Protein AF-A0A183ELU3-F1 (afdb_monomer_lite)

Organism: NCBI:txid637853

Sequence (241 aa):
MAELSQEPVPAPADLFQWSLSTAVIAMLSRSCLLPAIWAYLRNDSVLDISQHVEVYEAVVQIVAALALSAQSASGEEEIEIRALLSDPTSDCSVLSMLKKLFECVSAYLTRITVESNEARLQNLNIEQSNDSDDVALQTREEGLMRLAPLITVTCSLLSEPTIAFFSKGAYIPYHYDASLSLAGTSSSFGKRTRRLAQEIVTLSNSLPLSASSCVFVRAAEERLDVMKVSHKFPFYAFCAV

InterPro domains:
  IPR016135 Ubiquitin-conjugating enzyme/RWD-like [G3DSA:3.10.110.10] (158-234)

Secondary structure (DSSP, 8-state):
------PPPPPTTSS---PPPHHHHHHHHTSSHHHHHHHHHT---HHHHHHSHHHHHHHHHHHHHHHHHHHHS-THHHHHHHHHTS-TT-SS-HHHHHHHHHHHHHHHHHHHHHHHHHHHHHGGG-----HHHHHHHHHHHHHHHHHHHHHHHHHHHHS-----SEETTEE---TTHHHHTTTS--TTHHHHHHHHHHHHHHHHHH--EETTEEEEEEE-SS-TT-EEEEEE-GGGGGG--

Foldseek 3Di:
DDPPPDDPDDDLVPLADAADDPVVLVVLVVDCVLVVLVVVLQDLPLVVCLVPLVVLLVSLRVLLNLLVNLVVDDAPSVVSSLVSQQDPVDPDGVLRSLVSVLVSLVVVLVVVVVVVVVVVVVPVDDDDDDPPVVVSSVSSSVSSVVSNSSSVSSSVSPDDPDQACDDDPGHDDDPCPVVVVVPPDDPCCVVVVVVLVVVVVVCVPDFDDDQQKGKDKDAGPVDSVDIDIDIDGNVCPSGDD

Radius of gyration: 23.73 Å; chains: 1; bounding box: 50×57×74 Å

pLDDT: mean 76.84, std 16.28, range [30.23, 95.31]

Structure (mmCIF, N/CA/C/O backbone):
data_AF-A0A183ELU3-F1
#
_entry.id   AF-A0A183ELU3-F1
#
loop_
_atom_site.group_PDB
_atom_site.id
_atom_site.type_symbol
_atom_site.label_atom_id
_atom_site.label_alt_id
_atom_site.label_comp_id
_atom_site.label_asym_id
_atom_site.label_entity_id
_atom_site.label_seq_id
_atom_site.pdbx_PDB_ins_code
_atom_site.Cartn_x
_atom_site.Cartn_y
_atom_site.Cartn_z
_atom_site.occupancy
_atom_site.B_iso_or_equiv
_atom_site.auth_seq_id
_atom_site.auth_comp_id
_atom_site.auth_asym_id
_atom_site.auth_atom_id
_atom_site.pdbx_PDB_model_num
ATOM 1 N N . MET A 1 1 ? 1.052 -3.414 46.242 1.00 35.28 1 MET A N 1
ATOM 2 C CA . MET A 1 1 ? 1.233 -2.602 45.025 1.00 35.28 1 MET A CA 1
ATOM 3 C C . MET A 1 1 ? 1.651 -3.569 43.939 1.00 35.28 1 MET A C 1
ATOM 5 O O . MET A 1 1 ? 2.753 -4.087 44.019 1.00 35.28 1 MET A O 1
ATOM 9 N N . ALA A 1 2 ? 0.721 -3.946 43.065 1.00 33.47 2 ALA A N 1
ATOM 10 C CA . ALA A 1 2 ? 1.009 -4.839 41.952 1.00 33.47 2 ALA A CA 1
ATOM 11 C C . ALA A 1 2 ? 1.574 -3.980 40.817 1.00 33.47 2 ALA A C 1
ATOM 13 O O . ALA A 1 2 ? 0.870 -3.111 40.307 1.00 33.47 2 ALA A O 1
ATOM 14 N N . GLU A 1 3 ? 2.853 -4.165 40.496 1.00 31.05 3 GLU A N 1
ATOM 15 C CA . GLU A 1 3 ? 3.437 -3.643 39.262 1.00 31.05 3 GLU A CA 1
ATOM 16 C C . GLU A 1 3 ? 2.756 -4.349 38.089 1.00 31.05 3 GLU A C 1
ATOM 18 O O . GLU A 1 3 ? 2.886 -5.560 37.912 1.00 31.05 3 GLU A O 1
ATOM 23 N N . LEU A 1 4 ? 1.981 -3.580 37.326 1.00 33.19 4 LEU A N 1
ATOM 24 C CA . LEU A 1 4 ? 1.451 -3.981 36.033 1.00 33.19 4 LEU A CA 1
ATOM 25 C C . LEU A 1 4 ? 2.657 -4.128 35.095 1.00 33.19 4 LEU A C 1
ATOM 27 O O . LEU A 1 4 ? 3.264 -3.134 34.697 1.00 33.19 4 LEU A O 1
ATOM 31 N N . SER A 1 5 ? 3.049 -5.365 34.802 1.00 32.19 5 SER A N 1
ATOM 32 C CA . SER A 1 5 ? 4.065 -5.667 33.797 1.00 32.19 5 SER A CA 1
ATOM 33 C C . SER A 1 5 ? 3.538 -5.229 32.435 1.00 32.19 5 SER A C 1
ATOM 35 O O . SER A 1 5 ? 2.705 -5.894 31.827 1.00 32.19 5 SER A O 1
ATOM 37 N N . GLN A 1 6 ? 3.984 -4.061 31.993 1.00 33.59 6 GLN A N 1
ATOM 38 C CA . GLN A 1 6 ? 3.730 -3.559 30.657 1.00 33.59 6 GLN A CA 1
ATOM 39 C C . GLN A 1 6 ? 4.649 -4.343 29.715 1.00 33.59 6 GLN A C 1
ATOM 41 O O . GLN A 1 6 ? 5.857 -4.106 29.682 1.00 33.59 6 GLN A O 1
ATOM 46 N N . GLU A 1 7 ? 4.084 -5.341 29.030 1.00 33.12 7 GLU A N 1
ATOM 47 C CA . GLU A 1 7 ? 4.767 -6.058 27.951 1.00 33.12 7 GLU A CA 1
ATOM 48 C C . GLU A 1 7 ? 5.300 -5.027 26.939 1.00 33.12 7 GLU A C 1
ATOM 50 O O . GLU A 1 7 ? 4.553 -4.134 26.516 1.00 33.12 7 GLU A O 1
ATOM 55 N N . PRO A 1 8 ? 6.595 -5.082 26.584 1.00 38.75 8 PRO A N 1
ATOM 56 C CA . PRO A 1 8 ? 7.183 -4.129 25.660 1.00 38.75 8 PRO A CA 1
ATOM 57 C C . PRO A 1 8 ? 6.520 -4.291 24.292 1.00 38.75 8 PRO A C 1
ATOM 59 O O . PRO A 1 8 ? 6.493 -5.385 23.732 1.00 38.75 8 PRO A O 1
ATOM 62 N N . VAL A 1 9 ? 5.991 -3.188 23.752 1.00 47.00 9 VAL A N 1
ATOM 63 C CA . VAL A 1 9 ? 5.432 -3.141 22.395 1.00 47.00 9 VAL A CA 1
ATOM 64 C C . VAL A 1 9 ? 6.473 -3.728 21.430 1.00 47.00 9 VAL A C 1
ATOM 66 O O . VAL A 1 9 ? 7.593 -3.203 21.383 1.00 47.00 9 VAL A O 1
ATOM 69 N N . PRO A 1 10 ? 6.154 -4.817 20.703 1.00 44.28 10 PRO A N 1
ATOM 70 C CA . PRO A 1 10 ? 7.116 -5.496 19.848 1.00 44.28 10 PRO A CA 1
ATOM 71 C C . PRO A 1 10 ? 7.657 -4.524 18.803 1.00 44.28 10 PRO A C 1
ATOM 73 O O . PRO A 1 10 ? 6.920 -3.713 18.233 1.00 44.28 10 PRO A O 1
ATOM 76 N N . ALA A 1 11 ? 8.968 -4.586 18.567 1.00 45.75 11 ALA A N 1
ATOM 77 C CA . ALA A 1 11 ? 9.605 -3.779 17.542 1.00 45.75 11 ALA A CA 1
ATOM 78 C C . ALA A 1 11 ? 8.944 -4.076 16.179 1.00 45.75 11 ALA A C 1
ATOM 80 O O . ALA A 1 11 ? 8.601 -5.226 15.904 1.00 45.75 11 ALA A O 1
ATOM 81 N N . PRO A 1 12 ? 8.794 -3.082 15.284 1.00 49.94 12 PRO A N 1
ATOM 82 C CA . PRO A 1 12 ? 8.106 -3.255 14.000 1.00 49.94 12 PRO A CA 1
ATOM 83 C C . PRO A 1 12 ? 8.697 -4.359 13.101 1.00 49.94 12 PRO A C 1
ATOM 85 O O . PRO A 1 12 ? 8.030 -4.803 12.172 1.00 49.94 12 PRO A O 1
ATOM 88 N N . ALA A 1 13 ? 9.922 -4.820 13.384 1.00 48.75 13 ALA A N 1
ATOM 89 C CA . ALA A 1 13 ? 10.580 -5.928 12.695 1.00 48.75 13 ALA A CA 1
ATOM 90 C C . ALA A 1 13 ? 10.039 -7.323 13.078 1.00 48.75 13 ALA A C 1
ATOM 92 O O . ALA A 1 13 ? 10.152 -8.242 12.274 1.00 48.75 13 ALA A O 1
ATOM 93 N N . ASP A 1 14 ? 9.420 -7.482 14.253 1.00 53.72 14 ASP A N 1
ATOM 94 C CA . ASP A 1 14 ? 8.944 -8.783 14.752 1.00 53.72 14 ASP A CA 1
ATOM 95 C C . ASP A 1 14 ? 7.474 -9.070 14.390 1.00 53.72 14 ASP A C 1
ATOM 97 O O . ASP A 1 14 ? 6.962 -10.156 14.654 1.00 53.72 14 ASP A O 1
ATOM 101 N N . LEU A 1 15 ? 6.774 -8.114 13.765 1.00 59.72 15 LEU A N 1
ATOM 102 C CA . LEU A 1 15 ? 5.343 -8.236 13.452 1.00 59.72 15 LEU A CA 1
ATOM 103 C C . LEU A 1 15 ? 5.046 -9.165 12.263 1.00 59.72 15 LEU A C 1
ATOM 105 O O . LEU A 1 15 ? 3.926 -9.663 12.144 1.00 59.72 15 LEU A O 1
ATOM 109 N N . PHE A 1 16 ? 6.025 -9.422 11.391 1.00 64.19 16 PHE A N 1
ATOM 110 C CA . PHE A 1 16 ? 5.826 -10.230 10.188 1.00 64.19 16 PHE A CA 1
ATOM 111 C C . PHE A 1 16 ? 6.991 -11.187 9.951 1.00 64.19 16 PHE A C 1
ATOM 113 O O . PHE A 1 16 ? 8.022 -10.813 9.400 1.00 64.19 16 PHE A O 1
ATOM 120 N N . GLN A 1 17 ? 6.806 -12.447 10.342 1.00 64.44 17 GLN A N 1
ATOM 121 C CA . GLN A 1 17 ? 7.834 -13.485 10.213 1.00 64.44 17 GLN A CA 1
ATOM 122 C C . GLN A 1 17 ? 7.470 -14.589 9.210 1.00 64.44 17 GLN A C 1
ATOM 124 O O . GLN A 1 17 ? 8.171 -15.595 9.111 1.00 64.44 17 GLN A O 1
ATOM 129 N N . TRP A 1 18 ? 6.370 -14.432 8.470 1.00 71.19 18 TRP A N 1
ATOM 130 C CA . TRP A 1 18 ? 5.841 -15.481 7.605 1.00 71.19 18 TRP A CA 1
ATOM 131 C C . TRP A 1 18 ? 5.605 -14.980 6.177 1.00 71.19 18 TRP A C 1
ATOM 133 O O . TRP A 1 18 ? 4.858 -14.034 5.938 1.00 71.19 18 TRP A O 1
ATOM 143 N N . SER A 1 19 ? 6.259 -15.644 5.224 1.00 78.75 19 SER A N 1
ATOM 144 C CA . SER A 1 19 ? 5.942 -15.574 3.798 1.00 78.75 19 SER A CA 1
ATOM 145 C C . SER A 1 19 ? 5.015 -16.731 3.413 1.00 78.75 19 SER A C 1
ATOM 147 O O . SER A 1 19 ? 4.918 -17.751 4.103 1.00 78.75 19 SER A O 1
ATOM 149 N N . LEU A 1 20 ? 4.284 -16.563 2.317 1.00 83.81 20 LEU A N 1
ATOM 150 C CA . LEU A 1 20 ? 3.342 -17.544 1.799 1.00 83.81 20 LEU A CA 1
ATOM 151 C C . LEU A 1 20 ? 4.055 -18.506 0.849 1.00 83.81 20 LEU A C 1
ATOM 153 O O . LEU A 1 20 ? 4.849 -18.102 0.003 1.00 83.81 20 LEU A O 1
ATOM 157 N N . SER A 1 21 ? 3.721 -19.794 0.943 1.00 85.25 21 SER A N 1
ATOM 158 C CA . SER A 1 21 ? 4.146 -20.759 -0.076 1.00 85.25 21 SER A CA 1
ATOM 159 C C . SER A 1 21 ? 3.462 -20.472 -1.416 1.00 85.25 21 SER A C 1
ATOM 161 O O . SER A 1 21 ? 2.301 -20.053 -1.456 1.00 85.25 21 SER A O 1
ATOM 163 N N . THR A 1 22 ? 4.141 -20.783 -2.519 1.00 83.81 22 THR A N 1
ATOM 164 C CA . THR A 1 22 ? 3.614 -20.622 -3.886 1.00 83.81 22 THR A CA 1
ATOM 165 C C . THR A 1 22 ? 2.279 -21.343 -4.097 1.00 83.81 22 THR A C 1
ATOM 167 O O . THR A 1 22 ? 1.383 -20.812 -4.751 1.00 83.81 22 THR A O 1
ATOM 170 N N . ALA A 1 23 ? 2.082 -22.507 -3.466 1.00 87.06 23 ALA A N 1
ATOM 171 C CA . ALA A 1 23 ? 0.812 -23.232 -3.498 1.00 87.06 23 ALA A CA 1
ATOM 172 C C . ALA A 1 23 ? -0.347 -22.419 -2.895 1.00 87.06 23 ALA A C 1
ATOM 174 O O . ALA A 1 23 ? -1.438 -22.380 -3.463 1.00 87.06 23 ALA A O 1
ATOM 175 N N . VAL A 1 24 ? -0.113 -21.733 -1.770 1.00 87.00 24 VAL A N 1
ATOM 176 C CA . VAL A 1 24 ? -1.133 -20.888 -1.130 1.00 87.00 24 VAL A CA 1
ATOM 177 C C . VAL A 1 24 ? -1.421 -19.657 -1.984 1.00 87.00 24 VAL A C 1
ATOM 179 O O . VAL A 1 24 ? -2.582 -19.313 -2.173 1.00 87.00 24 VAL A O 1
ATOM 182 N N . ILE A 1 25 ? -0.395 -19.042 -2.572 1.00 86.81 25 ILE A N 1
ATOM 183 C CA . ILE A 1 25 ? -0.547 -17.896 -3.482 1.00 86.81 25 ILE A CA 1
ATOM 184 C C . ILE A 1 25 ? -1.402 -18.279 -4.703 1.00 86.81 25 ILE A C 1
ATOM 186 O O . ILE A 1 25 ? -2.338 -17.561 -5.058 1.00 86.81 25 ILE A O 1
ATOM 190 N N . ALA A 1 26 ? -1.161 -19.455 -5.289 1.00 86.31 26 ALA A N 1
ATOM 191 C CA . ALA A 1 26 ? -1.959 -19.979 -6.397 1.00 86.31 26 ALA A CA 1
ATOM 192 C C . ALA A 1 26 ? -3.410 -20.310 -5.997 1.00 86.31 26 ALA A C 1
ATOM 194 O O . ALA A 1 26 ? -4.327 -20.208 -6.812 1.00 86.31 26 ALA A O 1
ATOM 195 N N . MET A 1 27 ? -3.652 -20.712 -4.747 1.00 88.88 27 MET A N 1
ATOM 196 C CA . MET A 1 27 ? -5.015 -20.876 -4.236 1.00 88.88 27 MET A CA 1
ATOM 197 C C . MET A 1 27 ? -5.704 -19.524 -4.035 1.00 88.88 27 MET A C 1
ATOM 199 O O . MET A 1 27 ? -6.873 -19.379 -4.392 1.00 88.88 27 MET A O 1
ATOM 203 N N . LEU A 1 28 ? -4.981 -18.531 -3.510 1.00 87.81 28 LEU A N 1
ATOM 204 C CA . LEU A 1 28 ? -5.484 -17.177 -3.293 1.00 87.81 28 LEU A CA 1
ATOM 205 C C . LEU A 1 28 ? -5.908 -16.517 -4.604 1.00 87.81 28 LEU A C 1
ATOM 207 O O . LEU A 1 28 ? -7.017 -15.985 -4.668 1.00 87.81 28 LEU A O 1
ATOM 211 N N . SER A 1 29 ? -5.091 -16.623 -5.656 1.00 86.38 29 SER A N 1
ATOM 212 C CA . SER A 1 29 ? -5.391 -16.056 -6.979 1.00 86.38 29 SER A CA 1
ATOM 213 C C . SER A 1 29 ? -6.648 -16.641 -7.629 1.00 86.38 29 SER A C 1
ATOM 215 O O . SER A 1 29 ? -7.295 -15.987 -8.442 1.00 86.38 29 SER A O 1
ATOM 217 N N . ARG A 1 30 ? -7.027 -17.866 -7.249 1.00 87.88 30 ARG A N 1
ATOM 218 C CA . ARG A 1 30 ? -8.224 -18.570 -7.739 1.00 87.88 30 ARG A CA 1
ATOM 219 C C . ARG A 1 30 ? -9.439 -18.411 -6.825 1.00 87.88 30 ARG A C 1
ATOM 221 O O . ARG A 1 30 ? -10.495 -18.970 -7.115 1.00 87.88 30 ARG A O 1
ATOM 228 N N . SER A 1 31 ? -9.284 -17.701 -5.714 1.00 90.12 31 SER A N 1
ATOM 229 C CA . SER A 1 31 ? -10.319 -17.505 -4.703 1.00 90.12 31 SER A CA 1
ATOM 230 C C . SER A 1 31 ? -10.972 -16.126 -4.815 1.00 90.12 31 SER A C 1
ATOM 232 O O . SER A 1 31 ? -10.477 -15.229 -5.492 1.00 90.12 31 SER A O 1
ATOM 234 N N . CYS A 1 32 ? -12.069 -15.923 -4.086 1.00 90.38 32 CYS A N 1
ATOM 235 C CA . CYS A 1 32 ? -12.683 -14.606 -3.915 1.00 90.38 32 CYS A CA 1
ATOM 236 C C . CYS A 1 32 ? -12.035 -13.770 -2.796 1.00 90.38 32 CYS A C 1
ATOM 238 O O . CYS A 1 32 ? -12.561 -12.713 -2.449 1.00 90.38 32 CYS A O 1
ATOM 240 N N . LEU A 1 33 ? -10.922 -14.231 -2.207 1.00 90.69 33 LEU A N 1
ATOM 241 C CA . LEU A 1 33 ? -10.337 -13.572 -1.041 1.00 90.69 33 LEU A CA 1
ATOM 242 C C . LEU A 1 33 ? -9.698 -12.227 -1.394 1.00 90.69 33 LEU A C 1
ATOM 244 O O . LEU A 1 33 ? -9.859 -11.281 -0.635 1.00 90.69 33 LEU A O 1
ATOM 248 N N . LEU A 1 34 ? -9.030 -12.108 -2.545 1.00 89.12 34 LEU A N 1
ATOM 249 C CA . LEU A 1 34 ? -8.424 -10.842 -2.982 1.00 89.12 34 LEU A CA 1
ATOM 250 C C . LEU A 1 34 ? -9.476 -9.731 -3.182 1.00 89.12 34 LEU A C 1
ATOM 252 O O . LEU A 1 34 ? -9.325 -8.675 -2.568 1.00 89.12 34 LEU A O 1
ATOM 256 N N . PRO A 1 35 ? -10.594 -9.964 -3.905 1.00 89.06 35 PRO A N 1
ATOM 257 C CA . PRO A 1 35 ? -11.706 -9.014 -3.942 1.00 89.06 35 PRO A CA 1
ATOM 258 C C . PRO A 1 35 ? -12.261 -8.637 -2.564 1.00 89.06 35 PRO A C 1
ATOM 260 O O . PRO A 1 35 ? -12.563 -7.468 -2.327 1.00 89.06 35 PRO A O 1
ATOM 263 N N . ALA A 1 36 ? -12.380 -9.603 -1.646 1.00 91.31 36 ALA A N 1
ATOM 264 C CA . ALA A 1 36 ? -12.841 -9.334 -0.285 1.00 91.31 36 ALA A CA 1
ATOM 265 C C . ALA A 1 36 ? -11.843 -8.458 0.493 1.00 91.31 36 ALA A C 1
ATOM 267 O O . ALA A 1 36 ? -12.243 -7.475 1.110 1.00 91.31 36 ALA A O 1
ATOM 268 N N . ILE A 1 37 ? -10.544 -8.762 0.406 1.00 92.31 37 ILE A N 1
ATOM 269 C CA . ILE A 1 37 ? -9.456 -7.964 0.986 1.00 92.31 37 ILE A CA 1
ATOM 270 C C . ILE A 1 37 ? -9.524 -6.523 0.474 1.00 92.31 37 ILE A C 1
ATOM 272 O O . ILE A 1 37 ? -9.509 -5.590 1.273 1.00 92.31 37 ILE A O 1
ATOM 276 N N . TRP A 1 38 ? -9.655 -6.319 -0.839 1.00 90.12 38 TRP A N 1
ATOM 277 C CA . TRP A 1 38 ? -9.763 -4.973 -1.405 1.00 90.12 38 TRP A CA 1
ATOM 278 C C . TRP A 1 38 ? -11.009 -4.232 -0.916 1.00 90.12 38 TRP A C 1
ATOM 280 O O . TRP A 1 38 ? -10.932 -3.035 -0.653 1.00 90.12 38 TRP A O 1
ATOM 290 N N . ALA A 1 39 ? -12.141 -4.922 -0.753 1.00 90.94 39 ALA A N 1
ATOM 291 C CA . ALA A 1 39 ? -13.352 -4.321 -0.201 1.00 90.94 39 ALA A CA 1
ATOM 292 C C . ALA A 1 39 ? -13.147 -3.836 1.245 1.00 90.94 39 ALA A C 1
ATOM 294 O O . ALA A 1 39 ? -13.539 -2.715 1.561 1.00 90.94 39 ALA A O 1
ATOM 295 N N . TYR A 1 40 ? -12.469 -4.621 2.091 1.00 93.25 40 TYR A N 1
ATOM 296 C CA . TYR A 1 40 ? -12.114 -4.192 3.448 1.00 93.25 40 TYR A CA 1
ATOM 297 C C . TYR A 1 40 ? -11.161 -2.994 3.442 1.00 93.25 40 TYR A C 1
ATOM 299 O O . TYR A 1 40 ? -11.406 -2.016 4.138 1.00 93.25 40 TYR A O 1
ATOM 307 N N . LEU A 1 41 ? -10.109 -3.012 2.618 1.00 92.00 41 LEU A N 1
ATOM 308 C CA . LEU A 1 41 ? -9.142 -1.907 2.548 1.00 92.00 41 LEU A CA 1
ATOM 309 C C . LEU A 1 41 ? -9.731 -0.598 1.998 1.00 92.00 41 LEU A C 1
ATOM 311 O O . LEU A 1 41 ? -9.161 0.469 2.219 1.00 92.00 41 LEU A O 1
ATOM 315 N N . ARG A 1 42 ? -10.845 -0.667 1.259 1.00 90.25 42 ARG A N 1
ATOM 316 C CA . ARG A 1 42 ? -11.583 0.509 0.775 1.00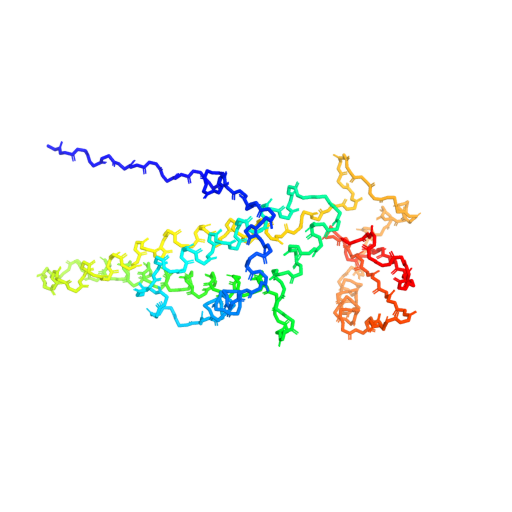 90.25 42 ARG A CA 1
ATOM 317 C C . ARG A 1 42 ? -12.509 1.115 1.812 1.00 90.25 42 ARG A C 1
ATOM 319 O O . ARG A 1 42 ? -12.969 2.231 1.581 1.00 90.25 42 ARG A O 1
ATOM 326 N N . ASN A 1 43 ? -12.815 0.392 2.887 1.00 90.62 43 ASN A N 1
ATOM 327 C CA . ASN A 1 43 ? -13.732 0.894 3.889 1.00 90.62 43 ASN A CA 1
ATOM 328 C C . ASN A 1 43 ? -13.131 2.119 4.588 1.00 90.62 43 ASN A C 1
ATOM 330 O O . ASN A 1 43 ? -12.026 2.063 5.126 1.00 90.62 43 ASN A O 1
ATOM 334 N N . ASP A 1 44 ? -13.871 3.220 4.577 1.00 90.44 44 ASP A N 1
ATOM 335 C CA . ASP A 1 44 ? -13.512 4.496 5.191 1.00 90.44 44 ASP A CA 1
ATOM 336 C C . ASP A 1 44 ? -14.277 4.757 6.499 1.00 90.44 44 ASP A C 1
ATOM 338 O O . ASP A 1 44 ? -14.007 5.738 7.191 1.00 90.44 44 ASP A O 1
ATOM 342 N N . SER A 1 45 ? -15.188 3.862 6.891 1.00 92.81 45 SER A N 1
ATOM 343 C CA . SER A 1 45 ? -15.942 3.954 8.141 1.00 92.81 45 SER A CA 1
ATOM 344 C C . SER A 1 45 ? -15.116 3.469 9.337 1.00 92.81 45 SER A C 1
ATOM 346 O O . SER A 1 45 ? -15.050 2.272 9.628 1.00 92.81 45 SER A O 1
ATOM 348 N N . VAL A 1 46 ? -14.509 4.402 10.086 1.00 91.06 46 VAL A N 1
ATOM 349 C CA . VAL A 1 46 ? -13.723 4.063 11.293 1.00 91.06 46 VAL A CA 1
ATOM 350 C C . VAL A 1 46 ? -14.541 3.336 12.357 1.00 91.06 46 VAL A C 1
ATOM 352 O O . VAL A 1 46 ? -14.000 2.521 13.097 1.00 91.06 46 VAL A O 1
ATOM 355 N N . LEU A 1 47 ? -15.852 3.585 12.412 1.00 89.12 47 LEU A N 1
ATOM 356 C CA . LEU A 1 47 ? -16.748 2.900 13.337 1.00 8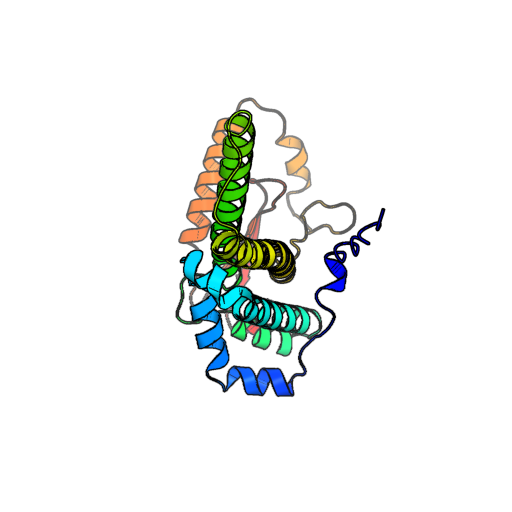9.12 47 LEU A CA 1
ATOM 357 C C . LEU A 1 47 ? -16.834 1.409 13.003 1.00 89.12 47 LEU A C 1
ATOM 359 O O . LEU A 1 47 ? -16.632 0.587 13.897 1.00 89.12 47 LEU A O 1
ATOM 363 N N . ASP A 1 48 ? -17.032 1.062 11.730 1.00 92.25 48 ASP A N 1
ATOM 364 C CA . ASP A 1 48 ? -17.070 -0.336 11.283 1.00 92.25 48 ASP A CA 1
ATOM 365 C C . ASP A 1 48 ? -15.699 -1.007 11.439 1.00 92.25 48 ASP A C 1
ATOM 367 O O . ASP A 1 48 ? -15.609 -2.171 11.830 1.00 92.25 48 ASP A O 1
ATOM 371 N N . ILE A 1 49 ? -14.617 -0.258 11.195 1.00 93.38 49 ILE A N 1
ATOM 372 C CA . ILE A 1 49 ? -13.245 -0.731 11.420 1.00 93.38 49 ILE A CA 1
ATOM 373 C C . ILE A 1 49 ? -13.024 -1.049 12.904 1.00 93.38 49 ILE A C 1
ATOM 375 O O . ILE A 1 49 ? -12.555 -2.136 13.236 1.00 93.38 49 ILE A O 1
ATOM 379 N N . SER A 1 50 ? -13.418 -0.143 13.803 1.00 90.06 50 SER A N 1
ATOM 380 C CA . SER A 1 50 ? -13.264 -0.299 15.255 1.00 90.06 50 SER A CA 1
ATOM 381 C C . SER A 1 50 ? -14.061 -1.479 15.822 1.00 90.06 50 SER A C 1
ATOM 383 O O . SER A 1 50 ? -13.675 -2.062 16.831 1.00 90.06 50 SER A O 1
ATOM 385 N N . GLN A 1 51 ? -15.168 -1.857 15.177 1.00 90.88 51 GLN A N 1
ATOM 386 C CA . GLN A 1 51 ? -15.988 -3.000 15.584 1.00 90.88 51 GLN A CA 1
ATOM 387 C C . GLN A 1 51 ? -15.404 -4.343 15.144 1.00 90.88 51 GLN A C 1
ATOM 389 O O . GLN A 1 51 ? -15.686 -5.368 15.764 1.00 90.88 51 GLN A O 1
ATOM 394 N N . HIS A 1 52 ? -14.595 -4.346 14.087 1.00 92.50 52 HIS A N 1
ATOM 395 C CA . HIS A 1 52 ? -14.082 -5.557 13.455 1.00 92.50 52 HIS A CA 1
ATOM 396 C C . HIS A 1 52 ? -12.559 -5.542 13.323 1.00 92.50 52 HIS A C 1
ATOM 398 O O . HIS A 1 52 ? -12.025 -6.085 12.358 1.00 92.50 52 HIS A O 1
ATOM 404 N N . VAL A 1 53 ? -11.854 -4.942 14.289 1.00 92.25 53 VAL A N 1
ATOM 405 C CA . VAL A 1 53 ? -10.396 -4.743 14.236 1.00 92.25 53 VAL A CA 1
ATOM 406 C C . VAL A 1 53 ? -9.649 -6.028 13.892 1.00 92.25 53 VAL A C 1
ATOM 408 O O . VAL A 1 53 ? -8.786 -5.996 13.026 1.00 92.25 53 VAL A O 1
ATOM 411 N N . GLU A 1 54 ? -10.020 -7.162 14.486 1.00 92.25 54 GLU A N 1
ATOM 412 C CA . GLU A 1 54 ? -9.367 -8.457 14.240 1.00 92.25 54 GLU A CA 1
ATOM 413 C C . GLU A 1 54 ? -9.410 -8.873 12.759 1.00 92.25 54 GLU A C 1
ATOM 415 O O . GLU A 1 54 ? -8.456 -9.446 12.232 1.00 92.25 54 GLU A O 1
ATOM 420 N N . VAL A 1 55 ? -10.496 -8.539 12.053 1.00 94.69 55 VAL A N 1
ATOM 421 C CA . VAL A 1 55 ? -10.624 -8.799 10.613 1.00 94.69 55 VAL A CA 1
ATOM 422 C C . VAL A 1 55 ? -9.676 -7.896 9.830 1.00 94.69 55 VAL A C 1
ATOM 424 O O . VAL A 1 55 ? -9.001 -8.371 8.919 1.00 94.69 55 VAL A O 1
ATOM 427 N N . TYR A 1 56 ? -9.576 -6.615 10.193 1.00 95.31 56 TYR A N 1
ATOM 428 C CA . TYR A 1 56 ? -8.633 -5.693 9.555 1.00 95.31 56 TYR A CA 1
ATOM 429 C C . TYR A 1 56 ? -7.181 -6.071 9.849 1.00 95.31 56 TYR A C 1
ATOM 431 O O . TYR A 1 56 ? -6.356 -6.010 8.941 1.00 95.31 56 TYR A O 1
ATOM 439 N N . GLU A 1 57 ? -6.867 -6.525 11.064 1.00 93.38 57 GLU A N 1
ATOM 440 C CA . GLU A 1 57 ? -5.548 -7.060 11.409 1.00 93.38 57 GLU A CA 1
ATOM 441 C C . GLU A 1 57 ? -5.203 -8.255 10.511 1.00 93.38 57 GLU A C 1
ATOM 443 O O . GLU A 1 57 ? -4.152 -8.246 9.872 1.00 93.38 57 GLU A O 1
ATOM 448 N N . ALA A 1 58 ? -6.108 -9.228 10.368 1.00 93.69 58 ALA A N 1
ATOM 449 C CA . ALA A 1 58 ? -5.908 -10.381 9.489 1.00 93.69 58 ALA A CA 1
ATOM 450 C C . ALA A 1 58 ? -5.751 -9.979 8.010 1.00 93.69 58 ALA A C 1
ATOM 452 O O . ALA A 1 58 ? -4.889 -10.503 7.304 1.00 93.69 58 ALA A O 1
ATOM 453 N N . VAL A 1 59 ? -6.551 -9.021 7.532 1.00 94.62 59 VAL A N 1
ATOM 454 C CA . VAL A 1 59 ? -6.454 -8.495 6.163 1.00 94.62 59 VAL A CA 1
ATOM 455 C C . VAL A 1 59 ? -5.087 -7.853 5.924 1.00 94.62 59 VAL A C 1
ATOM 457 O O . VAL A 1 59 ? -4.413 -8.188 4.948 1.00 94.62 59 VAL A O 1
ATOM 460 N N . VAL A 1 60 ? -4.649 -6.968 6.821 1.00 93.69 60 VAL A N 1
ATOM 461 C CA . VAL A 1 60 ? -3.345 -6.298 6.725 1.00 93.69 60 VAL A CA 1
ATOM 462 C C . VAL A 1 60 ? -2.210 -7.321 6.814 1.00 93.69 60 VAL A C 1
ATOM 464 O O . VAL A 1 60 ? -1.245 -7.227 6.059 1.00 93.69 60 VAL A O 1
ATOM 467 N N . GLN A 1 61 ? -2.352 -8.351 7.650 1.00 92.00 61 GLN A N 1
ATOM 468 C CA . GLN A 1 61 ? -1.391 -9.445 7.755 1.00 92.00 61 GLN A CA 1
ATOM 469 C C . GLN A 1 61 ? -1.260 -10.272 6.476 1.00 92.00 61 GLN A C 1
ATOM 471 O O . GLN A 1 61 ? -0.141 -10.565 6.061 1.00 92.00 61 GLN A O 1
ATOM 476 N N . ILE A 1 62 ? -2.368 -10.613 5.812 1.00 91.50 62 ILE A N 1
ATOM 477 C CA . ILE A 1 62 ? -2.321 -11.320 4.524 1.00 91.50 62 ILE A CA 1
ATOM 478 C C . ILE A 1 62 ? -1.618 -10.459 3.470 1.00 91.50 62 ILE A C 1
ATOM 480 O O . ILE A 1 62 ? -0.795 -10.964 2.707 1.00 91.50 62 ILE A O 1
ATOM 484 N N . VAL A 1 63 ? -1.906 -9.155 3.440 1.00 92.31 63 VAL A N 1
ATOM 485 C CA . VAL A 1 63 ? -1.255 -8.218 2.514 1.00 92.31 63 VAL A CA 1
ATOM 486 C C . VAL A 1 63 ? 0.246 -8.117 2.789 1.00 92.31 63 VAL A C 1
ATOM 488 O O . VAL A 1 63 ? 1.040 -8.167 1.850 1.00 92.31 63 VAL A O 1
ATOM 491 N N . ALA A 1 64 ? 0.650 -8.032 4.055 1.00 91.44 64 ALA A N 1
ATOM 492 C CA . ALA A 1 64 ? 2.056 -8.025 4.442 1.00 91.44 64 ALA A CA 1
ATOM 493 C C . ALA A 1 64 ? 2.765 -9.334 4.065 1.00 91.44 64 ALA A C 1
ATOM 495 O O . ALA A 1 64 ? 3.862 -9.300 3.512 1.00 91.44 64 ALA A O 1
ATOM 496 N N . ALA A 1 65 ? 2.124 -10.483 4.287 1.00 90.19 65 ALA A N 1
ATOM 497 C CA . ALA A 1 65 ? 2.670 -11.783 3.916 1.00 90.19 65 ALA A CA 1
ATOM 498 C C . ALA A 1 65 ? 2.837 -11.922 2.395 1.00 90.19 65 ALA A C 1
ATOM 500 O O . ALA A 1 65 ? 3.860 -12.427 1.931 1.00 90.19 65 ALA A O 1
ATOM 501 N N . LEU A 1 66 ? 1.882 -11.426 1.600 1.00 89.19 66 LEU A N 1
ATOM 502 C CA . LEU A 1 66 ? 2.014 -11.339 0.141 1.00 89.19 66 LEU A CA 1
ATOM 503 C C . LEU A 1 66 ? 3.178 -10.421 -0.263 1.00 89.19 66 LEU A C 1
ATOM 505 O O . LEU A 1 66 ? 3.979 -10.804 -1.111 1.00 89.19 66 LEU A O 1
ATOM 509 N N . ALA A 1 67 ? 3.329 -9.258 0.377 1.00 88.69 67 ALA A N 1
ATOM 510 C CA . ALA A 1 67 ? 4.438 -8.338 0.109 1.00 88.69 67 ALA A CA 1
ATOM 511 C C . ALA A 1 67 ? 5.808 -8.973 0.414 1.00 88.69 67 ALA A C 1
ATOM 513 O O . ALA A 1 67 ? 6.723 -8.902 -0.403 1.00 88.69 67 ALA A O 1
ATOM 514 N N . LEU A 1 68 ? 5.941 -9.666 1.548 1.00 88.50 68 LEU A N 1
ATOM 515 C CA . LEU A 1 68 ? 7.160 -10.399 1.912 1.00 88.50 68 LEU A CA 1
ATOM 516 C C . LEU A 1 68 ? 7.448 -11.575 0.975 1.00 88.50 68 LEU A C 1
ATOM 518 O O . LEU A 1 68 ? 8.609 -11.884 0.696 1.00 88.50 68 LEU A O 1
ATOM 522 N N . SER A 1 69 ? 6.395 -12.222 0.474 1.00 87.19 69 SER A N 1
ATOM 523 C CA . SER A 1 69 ? 6.524 -13.290 -0.521 1.00 87.19 69 SER A CA 1
ATOM 524 C C . SER A 1 69 ? 7.067 -12.742 -1.837 1.00 87.19 69 SER A C 1
ATOM 526 O O . SER A 1 69 ? 7.946 -13.366 -2.417 1.00 87.19 69 SER A O 1
ATOM 528 N N . ALA A 1 70 ? 6.621 -11.554 -2.260 1.00 85.44 70 ALA A N 1
ATOM 529 C CA . ALA A 1 70 ? 7.167 -10.880 -3.437 1.00 85.44 70 ALA A CA 1
ATOM 530 C C . ALA A 1 70 ? 8.655 -10.531 -3.258 1.00 85.44 70 ALA A C 1
ATOM 532 O O . ALA A 1 70 ? 9.443 -10.804 -4.152 1.00 85.44 70 ALA A O 1
ATOM 533 N N . GLN A 1 71 ? 9.057 -10.016 -2.089 1.00 83.44 71 GLN A N 1
ATOM 534 C CA . GLN A 1 71 ? 10.462 -9.676 -1.803 1.00 83.44 71 GLN A CA 1
ATOM 535 C C . GLN A 1 71 ? 11.400 -10.894 -1.763 1.00 83.44 71 GLN A C 1
ATOM 537 O O . GLN A 1 71 ? 12.601 -10.761 -1.988 1.00 83.44 71 GLN A O 1
ATOM 542 N N . SER A 1 72 ? 10.866 -12.070 -1.427 1.00 81.94 72 SER A N 1
ATOM 543 C CA . SER A 1 72 ? 11.635 -13.319 -1.341 1.00 81.94 72 SER A CA 1
ATOM 544 C C . SER A 1 72 ? 11.641 -14.110 -2.655 1.00 81.94 72 SER A C 1
ATOM 546 O O . SER A 1 72 ? 12.442 -15.034 -2.804 1.00 81.94 72 SER A O 1
ATOM 548 N N . ALA A 1 73 ? 10.730 -13.788 -3.575 1.00 81.94 73 ALA A N 1
ATOM 549 C CA . ALA A 1 73 ? 10.575 -14.450 -4.862 1.00 81.94 73 ALA A CA 1
ATOM 550 C C . ALA A 1 73 ? 11.574 -13.908 -5.897 1.00 81.94 73 ALA A C 1
ATOM 552 O O . ALA A 1 73 ? 12.172 -12.850 -5.720 1.00 81.94 73 ALA A O 1
ATOM 553 N N . SER A 1 74 ? 11.769 -14.642 -6.995 1.00 75.81 74 SER A N 1
ATOM 554 C CA . SER A 1 74 ? 12.666 -14.227 -8.079 1.00 75.81 74 SER A CA 1
ATOM 555 C C . SER A 1 74 ? 11.923 -14.070 -9.402 1.00 75.81 74 SER A C 1
ATOM 557 O O . SER A 1 74 ? 11.309 -15.025 -9.877 1.00 75.81 74 SER A O 1
ATOM 559 N N . GLY A 1 75 ? 12.053 -12.903 -10.038 1.00 77.88 75 GLY A N 1
ATOM 560 C CA . GLY A 1 75 ? 11.637 -12.673 -11.423 1.00 77.88 75 GLY A CA 1
ATOM 561 C C . GLY A 1 75 ? 10.133 -12.846 -11.644 1.00 77.88 75 GLY A C 1
ATOM 562 O O . GLY A 1 75 ? 9.340 -12.029 -11.191 1.00 77.88 75 GLY A O 1
ATOM 563 N N . GLU A 1 76 ? 9.737 -13.896 -12.366 1.00 75.44 76 GLU A N 1
ATOM 564 C CA . GLU A 1 76 ? 8.341 -14.117 -12.780 1.00 75.44 76 GLU A CA 1
ATOM 565 C C . GLU A 1 76 ? 7.385 -14.292 -11.589 1.00 75.44 76 GLU A C 1
ATOM 567 O O . GLU A 1 76 ? 6.295 -13.723 -11.591 1.00 75.44 76 GLU A O 1
ATOM 572 N N . GLU A 1 77 ? 7.812 -14.995 -10.536 1.00 77.88 77 GLU A N 1
ATOM 573 C CA . GLU A 1 77 ? 6.994 -15.202 -9.332 1.00 77.88 77 GLU A CA 1
ATOM 574 C C . GLU A 1 77 ? 6.741 -13.889 -8.577 1.00 77.88 77 GLU A C 1
ATOM 576 O O . GLU A 1 77 ? 5.635 -13.644 -8.096 1.00 77.88 77 GLU A O 1
ATOM 581 N N . GLU A 1 78 ? 7.741 -13.007 -8.507 1.00 81.75 78 GLU A N 1
ATOM 582 C CA . GLU A 1 78 ? 7.592 -11.685 -7.893 1.00 81.75 78 GLU A CA 1
ATOM 583 C C . GLU A 1 78 ? 6.545 -10.850 -8.644 1.00 81.75 78 GLU A C 1
ATOM 585 O O . GLU A 1 78 ? 5.669 -10.238 -8.024 1.00 81.75 78 GLU A O 1
ATOM 590 N N . ILE A 1 79 ? 6.595 -10.870 -9.980 1.00 77.75 79 ILE A N 1
ATOM 591 C CA . ILE A 1 79 ? 5.656 -10.146 -10.844 1.00 77.75 79 ILE A CA 1
ATOM 592 C C . ILE A 1 79 ? 4.228 -10.659 -10.637 1.00 77.75 79 ILE A C 1
ATOM 594 O O . ILE A 1 79 ? 3.307 -9.853 -10.495 1.00 77.75 79 ILE A O 1
ATOM 598 N N . GLU A 1 80 ? 4.030 -11.978 -10.581 1.00 81.31 80 GLU A N 1
ATOM 599 C CA . GLU A 1 80 ? 2.711 -12.568 -10.330 1.00 81.31 80 GLU A CA 1
ATOM 600 C C . GLU A 1 80 ? 2.155 -12.148 -8.966 1.00 81.31 80 GLU A C 1
ATOM 602 O O . GLU A 1 80 ? 1.008 -11.707 -8.874 1.00 81.31 80 GLU A O 1
ATOM 607 N N . ILE A 1 81 ? 2.967 -12.202 -7.907 1.00 84.12 81 ILE A N 1
ATOM 608 C CA . ILE A 1 81 ? 2.533 -11.815 -6.558 1.00 84.12 81 ILE A CA 1
ATOM 609 C C . ILE A 1 81 ? 2.186 -10.320 -6.500 1.00 84.12 81 ILE A C 1
ATOM 611 O O . ILE A 1 81 ? 1.155 -9.942 -5.937 1.00 84.12 81 ILE A O 1
ATOM 615 N N . ARG A 1 82 ? 2.994 -9.454 -7.125 1.00 83.62 82 ARG A N 1
ATOM 616 C CA . ARG A 1 82 ? 2.705 -8.011 -7.211 1.00 83.62 82 ARG A CA 1
ATOM 617 C C . ARG A 1 82 ? 1.455 -7.711 -8.036 1.00 83.62 82 ARG A C 1
ATOM 619 O O . ARG A 1 82 ? 0.711 -6.785 -7.704 1.00 83.62 82 ARG A O 1
ATOM 626 N N . ALA A 1 83 ? 1.192 -8.499 -9.077 1.00 82.69 83 ALA A N 1
ATOM 627 C CA . ALA A 1 83 ? -0.038 -8.397 -9.850 1.00 82.69 83 ALA A CA 1
ATOM 628 C C . ALA A 1 83 ? -1.265 -8.758 -8.998 1.00 82.69 83 ALA A C 1
ATOM 630 O O . ALA A 1 83 ? -2.275 -8.068 -9.084 1.00 82.69 83 ALA A O 1
ATOM 631 N N . LEU A 1 84 ? -1.172 -9.759 -8.113 1.00 84.50 84 LEU A N 1
ATOM 632 C CA . LEU A 1 84 ? -2.252 -10.092 -7.169 1.00 84.50 84 LEU A CA 1
ATOM 633 C C . LEU A 1 84 ? -2.506 -8.990 -6.133 1.00 84.50 84 LEU A C 1
ATOM 635 O O . LEU A 1 84 ? -3.635 -8.818 -5.678 1.00 84.50 84 LEU A O 1
ATOM 639 N N . LEU A 1 85 ? -1.474 -8.230 -5.766 1.00 82.75 85 LEU A N 1
ATOM 640 C CA . LEU A 1 85 ? -1.584 -7.051 -4.900 1.00 82.75 85 LEU A CA 1
ATOM 641 C C . LEU A 1 85 ? -2.106 -5.805 -5.636 1.00 82.75 85 LEU A C 1
ATOM 643 O O . LEU A 1 85 ? -2.250 -4.746 -5.026 1.00 82.75 85 LEU A O 1
ATOM 647 N N . SER A 1 86 ? -2.409 -5.904 -6.927 1.00 80.56 86 SER A N 1
ATOM 648 C CA . SER A 1 86 ? -2.958 -4.811 -7.723 1.00 80.56 86 SER A CA 1
ATOM 649 C C . SER A 1 86 ? -4.391 -5.154 -8.123 1.00 80.56 86 SER A C 1
ATOM 651 O O . SER A 1 86 ? -4.623 -6.141 -8.813 1.00 80.56 86 SER A O 1
ATOM 653 N N . ASP A 1 87 ? -5.373 -4.354 -7.695 1.00 74.69 87 ASP A N 1
ATOM 654 C CA . ASP A 1 87 ? -6.753 -4.552 -8.151 1.00 74.69 87 ASP A CA 1
ATOM 655 C C . ASP A 1 87 ? -6.878 -4.088 -9.615 1.00 74.69 87 ASP A C 1
ATOM 657 O O . ASP A 1 87 ? -6.696 -2.897 -9.882 1.00 74.69 87 ASP A O 1
ATOM 661 N N . PRO A 1 88 ? -7.214 -4.979 -10.568 1.00 61.84 88 PRO A N 1
ATOM 662 C CA . PRO A 1 88 ? -7.327 -4.627 -11.983 1.00 61.84 88 PRO A CA 1
ATOM 663 C C . PRO A 1 88 ? -8.496 -3.678 -12.296 1.00 61.84 88 PRO A C 1
ATOM 665 O O . PRO A 1 88 ? -8.583 -3.167 -13.410 1.00 61.84 88 PRO A O 1
ATOM 668 N N . THR A 1 89 ? -9.415 -3.464 -11.351 1.00 62.94 89 THR A N 1
ATOM 669 C CA . THR A 1 89 ? -10.642 -2.670 -11.531 1.00 62.94 89 THR A CA 1
ATOM 670 C C . THR A 1 89 ? -10.585 -1.283 -10.895 1.00 62.94 89 THR A C 1
ATOM 672 O O . THR A 1 89 ? -11.511 -0.493 -11.070 1.00 62.94 89 THR A O 1
ATOM 675 N N . SER A 1 90 ? -9.523 -0.975 -10.148 1.00 63.97 90 SER A N 1
ATOM 676 C CA . SER A 1 90 ? -9.442 0.216 -9.304 1.00 63.97 90 SER A CA 1
ATOM 677 C C . SER A 1 90 ? -8.296 1.123 -9.710 1.00 63.97 90 SER A C 1
ATOM 679 O O . SER A 1 90 ? -7.154 0.689 -9.816 1.00 63.97 90 SER A O 1
ATOM 681 N N . ASP A 1 91 ? -8.587 2.419 -9.803 1.00 65.25 91 ASP A N 1
ATOM 682 C CA . ASP A 1 91 ? -7.586 3.466 -10.045 1.00 65.25 91 ASP A CA 1
ATOM 683 C C . ASP A 1 91 ? -6.604 3.646 -8.864 1.00 65.25 91 ASP A C 1
ATOM 685 O O . ASP A 1 91 ? -5.648 4.415 -8.942 1.00 65.25 91 ASP A O 1
ATOM 689 N N . CYS A 1 92 ? -6.847 2.972 -7.734 1.00 68.88 92 CYS A N 1
ATOM 690 C CA . CYS A 1 92 ? -6.017 3.016 -6.529 1.00 68.88 92 CYS A CA 1
ATOM 691 C C . CYS A 1 92 ? -5.296 1.681 -6.288 1.00 68.88 92 CYS A C 1
ATOM 693 O O . CYS A 1 92 ? -5.930 0.624 -6.311 1.00 68.88 92 CYS A O 1
ATOM 695 N N . SER A 1 93 ? -4.000 1.744 -5.957 1.00 84.38 93 SER A N 1
ATOM 696 C CA . SER A 1 93 ? -3.201 0.582 -5.541 1.00 84.38 93 SER A CA 1
ATOM 697 C C . SER A 1 93 ? -3.521 0.142 -4.106 1.00 84.38 93 SER A C 1
ATOM 699 O O . SER A 1 93 ? -4.047 0.925 -3.311 1.00 84.38 93 SER A O 1
ATOM 701 N N . VAL A 1 94 ? -3.148 -1.090 -3.732 1.00 88.62 94 VAL A N 1
ATOM 702 C CA . VAL A 1 94 ? -3.264 -1.577 -2.341 1.00 88.62 94 VAL A CA 1
ATOM 703 C C . VAL A 1 94 ? -2.510 -0.683 -1.357 1.00 88.62 94 VAL A C 1
ATOM 705 O O . VAL A 1 94 ? -3.035 -0.388 -0.286 1.00 88.62 94 VAL A O 1
ATOM 708 N N . LEU A 1 95 ? -1.349 -0.149 -1.749 1.00 88.75 95 LEU A N 1
ATOM 709 C CA . LEU A 1 95 ? -0.623 0.844 -0.955 1.00 88.75 95 LEU A CA 1
ATOM 710 C C . LEU A 1 95 ? -1.450 2.123 -0.739 1.00 88.75 95 LEU A C 1
ATOM 712 O O . LEU A 1 95 ? -1.498 2.645 0.372 1.00 88.75 95 LEU A O 1
ATOM 716 N N . SER A 1 96 ? -2.120 2.634 -1.776 1.00 88.00 96 SER A N 1
ATOM 717 C CA . SER A 1 96 ? -3.000 3.803 -1.649 1.00 88.00 96 SER A CA 1
ATOM 718 C C . SER A 1 96 ? -4.209 3.524 -0.754 1.00 88.00 96 SER A C 1
ATOM 720 O O . SER A 1 96 ? -4.603 4.400 0.012 1.00 88.00 96 SER A O 1
ATOM 722 N N . MET A 1 97 ? -4.790 2.324 -0.829 1.00 91.19 97 MET A N 1
ATOM 723 C CA . MET A 1 97 ? -5.909 1.921 0.032 1.00 91.19 97 MET A CA 1
ATOM 724 C C . MET A 1 97 ? -5.471 1.806 1.499 1.00 91.19 97 MET A C 1
ATOM 726 O O . MET A 1 97 ? -6.110 2.387 2.369 1.00 91.19 97 MET A O 1
ATOM 730 N N . LEU A 1 98 ? -4.325 1.173 1.773 1.00 92.38 98 LEU A N 1
ATOM 731 C CA . LEU A 1 98 ? -3.754 1.093 3.123 1.00 92.38 98 LEU A CA 1
ATOM 732 C C . LEU A 1 98 ? -3.423 2.467 3.712 1.00 92.38 98 LEU A C 1
ATOM 734 O O . LEU A 1 98 ? -3.684 2.699 4.887 1.00 92.38 98 LEU A O 1
ATOM 738 N N . LYS A 1 99 ? -2.891 3.398 2.910 1.00 91.75 99 LYS A N 1
ATOM 739 C CA . LYS A 1 99 ? -2.642 4.776 3.365 1.00 91.75 99 LYS A CA 1
ATOM 740 C C . LYS A 1 99 ? -3.933 5.488 3.765 1.00 91.75 99 LYS A C 1
ATOM 742 O O . LYS A 1 99 ? -3.968 6.112 4.817 1.00 91.75 99 LYS A O 1
ATOM 747 N N . LYS A 1 100 ? -5.003 5.345 2.976 1.00 92.38 100 LYS A N 1
ATOM 748 C CA . LYS A 1 100 ? -6.323 5.899 3.323 1.00 92.38 100 LYS A CA 1
ATOM 749 C C . LYS A 1 100 ? -6.883 5.273 4.601 1.00 92.38 100 LYS A C 1
ATOM 751 O O . LYS A 1 100 ? -7.383 5.991 5.461 1.00 92.38 100 LYS A O 1
ATOM 756 N N . LEU A 1 101 ? -6.750 3.953 4.747 1.00 94.06 101 LEU A N 1
ATOM 757 C CA . LEU A 1 101 ? -7.145 3.243 5.962 1.00 94.06 101 LEU A CA 1
ATOM 758 C C . LEU A 1 101 ? -6.370 3.765 7.183 1.00 94.06 101 LEU A C 1
ATOM 760 O O . LEU A 1 101 ? -6.965 4.059 8.217 1.00 94.06 101 LEU A O 1
ATOM 764 N N . PHE A 1 102 ? -5.054 3.948 7.048 1.00 93.88 102 PHE A N 1
ATOM 765 C CA . PHE A 1 102 ? -4.206 4.527 8.089 1.00 93.88 102 PHE A CA 1
ATOM 766 C C . PHE A 1 102 ? -4.622 5.951 8.463 1.00 93.88 102 PHE A C 1
ATOM 768 O O . PHE A 1 102 ? -4.716 6.260 9.649 1.00 93.88 102 PHE A O 1
ATOM 775 N N . GLU A 1 103 ? -4.873 6.818 7.480 1.00 93.50 103 GLU A N 1
ATOM 776 C CA . GLU A 1 103 ? -5.331 8.191 7.712 1.00 93.50 103 GLU A CA 1
ATOM 777 C C . GLU A 1 103 ? -6.664 8.212 8.469 1.00 93.50 103 GLU A C 1
ATOM 779 O O . GLU A 1 103 ? -6.806 8.961 9.435 1.00 93.50 103 GLU A O 1
ATOM 784 N N . CYS A 1 104 ? -7.602 7.341 8.087 1.00 93.25 104 CYS A N 1
ATOM 785 C CA . CYS A 1 104 ? -8.891 7.189 8.756 1.00 93.25 104 CYS A CA 1
ATOM 786 C C . CYS A 1 104 ? -8.729 6.784 10.234 1.00 93.25 104 CYS A C 1
ATOM 788 O O . CYS A 1 104 ? -9.243 7.459 11.131 1.00 93.25 104 CYS A O 1
ATOM 790 N N . VAL A 1 105 ? -7.940 5.738 10.506 1.00 93.00 105 VAL A N 1
ATOM 791 C CA . VAL A 1 105 ? -7.670 5.262 11.874 1.00 93.00 105 VAL A CA 1
ATOM 792 C C . VAL A 1 105 ? -6.921 6.316 12.696 1.00 93.00 105 VAL A C 1
ATOM 794 O O . VAL A 1 105 ? -7.283 6.591 13.840 1.00 93.00 105 VAL A O 1
ATOM 797 N N . SER A 1 106 ? -5.911 6.962 12.111 1.00 91.88 106 SER A N 1
ATOM 798 C CA . SER A 1 106 ? -5.082 7.960 12.798 1.00 91.88 106 SER A CA 1
ATOM 799 C C . SER A 1 106 ? -5.867 9.217 13.160 1.00 91.88 106 SER A C 1
ATOM 801 O O . SER A 1 106 ? -5.687 9.763 14.250 1.00 91.88 106 SER A O 1
ATOM 803 N N . ALA A 1 107 ? -6.754 9.677 12.274 1.00 91.19 107 ALA A N 1
ATOM 804 C CA . ALA A 1 107 ? -7.611 10.828 12.533 1.00 91.19 107 ALA A CA 1
ATOM 805 C C . ALA A 1 107 ? -8.540 10.574 13.729 1.00 91.19 107 ALA A C 1
ATOM 807 O O . ALA A 1 107 ? -8.693 11.444 14.588 1.00 91.19 107 ALA A O 1
ATOM 808 N N . TYR A 1 108 ? -9.107 9.370 13.822 1.00 90.81 108 TYR A N 1
ATOM 809 C CA . TYR A 1 108 ? -9.948 8.970 14.945 1.00 90.81 108 TYR A CA 1
ATOM 810 C C . TYR A 1 108 ? -9.166 8.862 16.260 1.00 90.81 108 TYR A C 1
ATOM 812 O O . TYR A 1 108 ? -9.562 9.477 17.247 1.00 90.81 108 TYR A O 1
ATOM 820 N N . LEU A 1 109 ? -8.012 8.183 16.266 1.00 89.06 109 LEU A N 1
ATOM 821 C CA . LEU A 1 109 ? -7.151 8.086 17.456 1.00 89.06 109 LEU A CA 1
ATOM 822 C C . LEU A 1 109 ? -6.686 9.465 17.950 1.00 89.06 109 LEU A C 1
ATOM 824 O O . LEU A 1 109 ? -6.676 9.737 19.152 1.00 89.06 109 LEU A O 1
ATOM 828 N N . THR A 1 110 ? -6.347 10.366 17.023 1.00 90.00 110 THR A N 1
ATOM 829 C CA . THR A 1 110 ? -5.989 11.754 17.351 1.00 90.00 110 THR A CA 1
ATOM 830 C C . THR A 1 110 ? -7.165 12.472 18.006 1.00 90.00 110 THR A C 1
ATOM 832 O O . THR A 1 110 ? -6.989 13.134 19.027 1.00 90.00 110 THR A O 1
ATOM 835 N N . ARG A 1 111 ? -8.371 12.319 17.449 1.00 87.81 111 ARG A N 1
ATOM 836 C CA . ARG A 1 111 ? -9.587 12.934 17.982 1.00 87.81 111 ARG A CA 1
ATOM 837 C C . ARG A 1 111 ? -9.901 12.448 19.399 1.00 87.81 111 ARG A C 1
ATOM 839 O O . ARG A 1 111 ? -10.120 13.289 20.262 1.00 87.81 111 ARG A O 1
ATOM 846 N N . ILE A 1 112 ? -9.835 11.141 19.654 1.00 83.19 112 ILE A N 1
ATOM 847 C CA . ILE A 1 112 ? -10.026 10.579 21.001 1.00 83.19 112 ILE A CA 1
ATOM 848 C C . ILE A 1 112 ? -8.986 11.127 21.976 1.00 83.19 112 ILE A C 1
ATOM 850 O O . ILE A 1 112 ? -9.315 11.519 23.091 1.00 83.19 112 ILE A O 1
ATOM 854 N N . THR A 1 113 ? -7.721 11.201 21.558 1.00 83.81 113 THR A N 1
ATOM 855 C CA . THR A 1 113 ? -6.644 11.726 22.408 1.00 83.81 113 THR A CA 1
ATOM 856 C C . THR A 1 113 ? -6.902 13.187 22.796 1.00 83.81 113 THR A C 1
ATOM 858 O O . THR A 1 113 ? -6.652 13.586 23.935 1.00 83.81 113 THR A O 1
ATOM 861 N N . VAL A 1 114 ? -7.424 13.996 21.866 1.00 84.69 114 VAL A N 1
ATOM 862 C CA . VAL A 1 114 ? -7.820 15.388 22.128 1.00 84.69 114 VAL A CA 1
ATOM 863 C C . VAL A 1 114 ? -9.024 15.447 23.069 1.00 84.69 114 VAL A C 1
ATOM 865 O O . VAL A 1 114 ? -8.943 16.134 24.084 1.00 84.69 114 VAL A O 1
ATOM 868 N N . GLU A 1 115 ? -10.090 14.693 22.789 1.00 82.56 115 GLU A N 1
ATOM 869 C CA . GLU A 1 115 ? -11.306 14.649 23.616 1.00 82.56 115 GLU A CA 1
ATOM 870 C C . GLU A 1 115 ? -11.000 14.168 25.049 1.00 82.56 115 GLU A C 1
ATOM 872 O O . GLU A 1 115 ? -11.477 14.757 26.018 1.00 82.56 115 GLU A O 1
ATOM 877 N N . SER A 1 116 ? -10.116 13.179 25.213 1.00 77.00 116 SER A N 1
ATOM 878 C CA . SER A 1 116 ? -9.635 12.700 26.516 1.00 77.00 116 SER A CA 1
ATOM 879 C C . SER A 1 116 ? -8.861 13.778 27.284 1.00 77.00 116 SER A C 1
ATOM 881 O O . SER A 1 116 ? -9.076 13.983 28.482 1.00 77.00 116 SER A O 1
ATOM 883 N N . ASN A 1 117 ? -7.984 14.524 26.605 1.00 76.00 117 ASN A N 1
ATOM 884 C CA . ASN A 1 117 ? -7.243 15.623 27.224 1.00 76.00 117 ASN A CA 1
ATOM 885 C C . ASN A 1 117 ? -8.165 16.783 27.628 1.00 76.00 117 ASN A C 1
ATOM 887 O O . ASN A 1 117 ? -8.002 17.338 28.714 1.00 76.00 117 ASN A O 1
ATOM 891 N N . GLU A 1 118 ? -9.154 17.125 26.800 1.00 79.00 118 GLU A N 1
ATOM 892 C CA . GLU A 1 118 ? -10.172 18.130 27.124 1.00 79.00 118 GLU A CA 1
ATOM 893 C C . GLU A 1 118 ? -11.042 17.694 28.310 1.00 79.00 118 GLU A C 1
ATOM 895 O O . GLU A 1 118 ? -11.243 18.476 29.241 1.00 79.00 118 GLU A O 1
ATOM 900 N N . ALA A 1 119 ? -11.478 16.432 28.343 1.00 69.94 119 ALA A N 1
ATOM 901 C CA . ALA A 1 119 ? -12.227 15.866 29.460 1.00 69.94 119 ALA A CA 1
ATOM 902 C C . ALA A 1 119 ? -11.408 15.878 30.761 1.00 69.94 119 ALA A C 1
ATOM 904 O O . ALA A 1 119 ? -11.934 16.230 31.813 1.00 69.94 119 ALA A O 1
ATOM 905 N N . ARG A 1 120 ? -10.101 15.585 30.713 1.00 67.00 120 ARG A N 1
ATOM 906 C CA . ARG A 1 120 ? -9.204 15.689 31.883 1.00 67.00 120 ARG A CA 1
ATOM 907 C C . ARG A 1 120 ? -9.033 17.123 32.385 1.00 67.00 120 ARG A C 1
ATOM 909 O O . ARG A 1 120 ? -8.878 17.320 33.587 1.00 67.00 120 ARG A O 1
ATOM 916 N N . LEU A 1 121 ? -9.070 18.115 31.495 1.00 68.94 121 LEU A N 1
ATOM 917 C CA . LEU A 1 121 ? -9.043 19.533 31.869 1.00 68.94 121 LEU A CA 1
ATOM 918 C C . LEU A 1 121 ? -10.377 19.994 32.483 1.00 68.94 121 LEU A C 1
ATOM 920 O O . LEU A 1 121 ? -10.377 20.882 33.334 1.00 68.94 121 LEU A O 1
ATOM 924 N N . GLN A 1 122 ? -11.499 19.385 32.083 1.00 65.31 122 GLN A N 1
ATOM 925 C CA . GLN A 1 122 ? -12.842 19.692 32.594 1.00 65.31 122 GLN A CA 1
ATOM 926 C C . GLN A 1 122 ? -13.204 18.911 33.878 1.00 65.31 122 GLN A C 1
ATOM 928 O O . GLN A 1 122 ? -13.904 19.443 34.737 1.00 65.31 122 GLN A O 1
ATOM 933 N N . ASN A 1 123 ? -12.668 17.700 34.072 1.00 56.31 123 ASN A N 1
ATOM 934 C CA . ASN A 1 123 ? -12.971 16.796 35.195 1.00 56.31 123 ASN A CA 1
ATOM 935 C C . ASN A 1 123 ? -12.197 17.078 36.498 1.00 56.31 123 ASN A C 1
ATOM 937 O O . ASN A 1 123 ? -12.165 16.239 37.395 1.00 56.31 123 ASN A O 1
ATOM 941 N N . LEU A 1 124 ? -11.668 18.291 36.692 1.00 56.75 124 LEU A N 1
ATOM 942 C CA . LEU A 1 124 ? -11.307 18.769 38.038 1.00 56.75 124 LEU A CA 1
ATOM 943 C C . LEU A 1 124 ? -12.535 18.966 38.953 1.00 56.75 124 LEU A C 1
ATOM 945 O O . LEU A 1 124 ? -12.373 19.402 40.091 1.00 56.75 124 LEU A O 1
ATOM 949 N N . ASN A 1 125 ? -13.759 18.686 38.482 1.00 54.97 125 ASN A N 1
ATOM 950 C CA . ASN A 1 125 ? -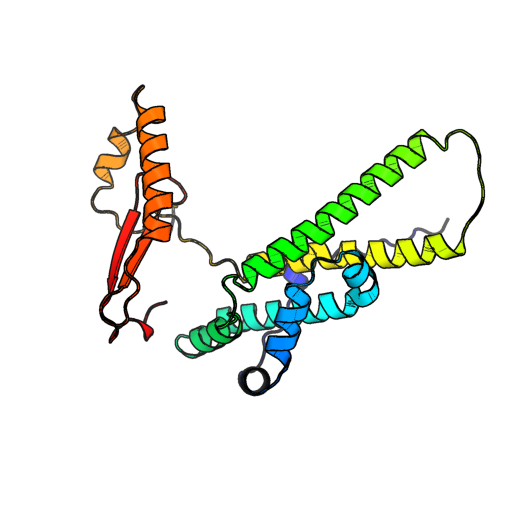14.964 19.053 39.211 1.00 54.97 125 ASN A CA 1
ATOM 951 C C . ASN A 1 125 ? -16.194 18.154 38.964 1.00 54.97 125 ASN A C 1
ATOM 953 O O . ASN A 1 125 ? -17.226 18.711 38.620 1.00 54.97 125 ASN A O 1
ATOM 957 N N . ILE A 1 126 ? -16.113 16.827 39.165 1.00 58.25 126 ILE A N 1
ATOM 958 C CA . ILE A 1 126 ? -17.199 15.898 39.606 1.00 58.25 126 ILE A CA 1
ATOM 959 C C . ILE A 1 126 ? -16.927 14.480 39.066 1.00 58.25 126 ILE A C 1
ATOM 961 O O . ILE A 1 126 ? -16.878 14.253 37.862 1.00 58.25 126 ILE A O 1
ATOM 965 N N . GLU A 1 127 ? -16.783 13.517 39.978 1.00 54.16 127 GLU A N 1
ATOM 966 C CA . GLU A 1 127 ? -16.782 12.081 39.687 1.00 54.16 127 GLU A CA 1
ATOM 967 C C . GLU A 1 127 ? -18.228 11.583 39.537 1.00 54.16 127 GLU A C 1
ATOM 969 O O . GLU A 1 127 ? -19.033 11.817 40.439 1.00 54.16 127 GLU A O 1
ATOM 974 N N . GLN A 1 128 ? -18.542 10.878 38.440 1.00 51.75 128 GLN A N 1
ATOM 975 C CA . GLN A 1 128 ? -19.233 9.569 38.407 1.00 51.75 128 GLN A CA 1
ATOM 976 C C . GLN A 1 128 ? -19.967 9.285 37.080 1.00 51.75 128 GLN A C 1
ATOM 978 O O . GLN A 1 128 ? -20.591 10.160 36.486 1.00 51.75 128 GLN A O 1
ATOM 983 N N . SER A 1 129 ? -20.009 7.982 36.765 1.00 46.94 129 SER A N 1
ATOM 984 C CA . SER A 1 129 ? -21.011 7.229 35.981 1.00 46.94 129 SER A CA 1
ATOM 985 C C . SER A 1 129 ? -20.822 7.068 34.462 1.00 46.94 129 SER A C 1
ATOM 987 O O . SER A 1 129 ? -21.277 7.890 33.677 1.00 46.94 129 SER A O 1
ATOM 989 N N . ASN A 1 130 ? -20.214 5.940 34.055 1.00 45.75 130 ASN A N 1
ATOM 990 C CA . ASN A 1 130 ? -20.816 4.902 33.187 1.00 45.75 130 ASN A CA 1
ATOM 991 C C . ASN A 1 130 ? -19.765 3.828 32.824 1.00 45.75 130 ASN A C 1
ATOM 993 O O . ASN A 1 130 ? -19.115 3.896 31.792 1.00 45.75 130 ASN A O 1
ATOM 997 N N . ASP A 1 131 ? -19.611 2.822 33.688 1.00 56.09 131 ASP A N 1
ATOM 998 C CA . ASP A 1 131 ? -18.477 1.874 33.699 1.00 56.09 131 ASP A CA 1
ATOM 999 C C . ASP A 1 131 ? -18.524 0.791 32.593 1.00 56.09 131 ASP A C 1
ATOM 1001 O O . ASP A 1 131 ? -17.534 0.123 32.326 1.00 56.09 131 ASP A O 1
ATOM 1005 N N . SER A 1 132 ? -19.674 0.566 31.943 1.00 56.94 132 SER A N 1
ATOM 1006 C CA . SER A 1 132 ? -19.849 -0.556 30.999 1.00 56.94 132 SER A CA 1
ATOM 1007 C C . SER A 1 132 ? -19.638 -0.193 29.527 1.00 56.94 132 SER A C 1
ATOM 1009 O O . SER A 1 132 ? -19.077 -0.992 28.780 1.00 56.94 132 SER A O 1
ATOM 1011 N N . ASP A 1 133 ? -20.079 0.995 29.103 1.00 60.31 133 ASP A N 1
ATOM 1012 C CA . ASP A 1 133 ? -19.866 1.475 27.728 1.00 60.31 133 ASP A CA 1
ATOM 1013 C C . ASP A 1 133 ? -18.424 1.959 27.526 1.00 60.31 133 ASP A C 1
ATOM 1015 O O . ASP A 1 133 ? -17.871 1.808 26.436 1.00 60.31 133 ASP A O 1
ATOM 1019 N N . ASP A 1 134 ? -17.795 2.455 28.595 1.00 67.00 134 ASP A N 1
ATOM 1020 C CA . ASP A 1 134 ? -16.411 2.932 28.600 1.00 67.00 134 ASP A CA 1
ATOM 1021 C C . ASP A 1 134 ? -15.421 1.791 28.312 1.00 67.00 134 ASP A C 1
ATOM 1023 O O . ASP A 1 134 ? -14.580 1.909 27.427 1.00 67.00 134 ASP A O 1
ATOM 1027 N N . VAL A 1 135 ? -15.603 0.618 28.934 1.00 74.25 135 VAL A N 1
ATOM 1028 C CA . VAL A 1 135 ? -14.744 -0.565 28.709 1.00 74.25 135 VAL A CA 1
ATOM 1029 C C . VAL A 1 135 ? -14.836 -1.083 27.268 1.00 74.25 135 VAL A C 1
ATOM 1031 O O . VAL A 1 135 ? -13.830 -1.478 26.669 1.00 74.25 135 VAL A O 1
ATOM 1034 N N . ALA A 1 136 ? -16.036 -1.081 26.680 1.00 75.31 136 ALA A N 1
ATOM 1035 C CA . ALA A 1 136 ? -16.237 -1.522 25.301 1.00 75.31 136 ALA A CA 1
ATOM 1036 C C . ALA A 1 136 ? -15.615 -0.547 24.289 1.00 75.31 136 ALA A C 1
ATOM 1038 O O . ALA A 1 136 ? -15.025 -0.990 23.300 1.00 75.31 136 ALA A O 1
ATOM 1039 N N . LEU A 1 137 ? -15.715 0.764 24.536 1.00 76.69 137 LEU A N 1
ATOM 1040 C CA . LEU A 1 137 ? -15.013 1.785 23.754 1.00 76.69 137 LEU A CA 1
ATOM 1041 C C . LEU A 1 137 ? -13.497 1.624 23.878 1.00 76.69 137 LEU A C 1
ATOM 1043 O O . LEU A 1 137 ? -12.812 1.522 22.863 1.00 76.69 137 LEU A O 1
ATOM 1047 N N . GLN A 1 138 ? -12.992 1.474 25.100 1.00 79.81 138 GLN A N 1
ATOM 1048 C CA . GLN A 1 138 ? -11.567 1.342 25.385 1.00 79.81 138 GLN A CA 1
ATOM 1049 C C . GLN A 1 138 ? -10.945 0.112 24.703 1.00 79.81 138 GLN A C 1
ATOM 1051 O O . GLN A 1 138 ? -9.862 0.198 24.130 1.00 79.81 138 GLN A O 1
ATOM 1056 N N . THR A 1 139 ? -11.672 -1.011 24.656 1.00 82.50 139 THR A N 1
ATOM 1057 C CA . THR A 1 139 ? -11.240 -2.228 23.940 1.00 82.50 139 THR A CA 1
ATOM 1058 C C . THR A 1 139 ? -11.105 -1.989 22.428 1.00 82.50 139 THR A C 1
ATOM 1060 O O . THR A 1 139 ? -10.174 -2.483 21.787 1.00 82.50 139 THR A O 1
ATOM 1063 N N . ARG A 1 140 ? -12.024 -1.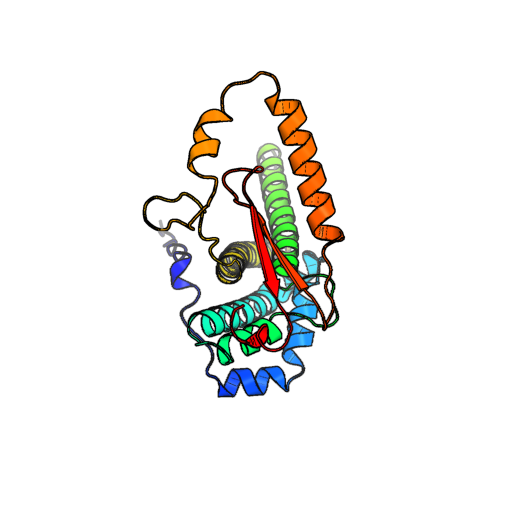220 21.829 1.00 84.88 140 ARG A N 1
ATOM 1064 C CA . ARG A 1 140 ? -11.975 -0.885 20.395 1.00 84.88 140 ARG A CA 1
ATOM 1065 C C . ARG A 1 140 ? -10.836 0.075 20.079 1.00 84.88 140 ARG A C 1
ATOM 1067 O O . ARG A 1 140 ? -10.152 -0.097 19.073 1.00 84.88 140 ARG A O 1
ATOM 1074 N N . GLU A 1 141 ? -10.618 1.058 20.945 1.00 86.62 141 GLU A N 1
ATOM 1075 C CA . GLU A 1 141 ? -9.505 2.002 20.842 1.00 86.62 141 GLU A CA 1
ATOM 1076 C C . GLU A 1 141 ? -8.156 1.290 20.938 1.00 86.62 141 GLU A C 1
ATOM 1078 O O . GLU A 1 141 ? -7.279 1.521 20.106 1.00 86.62 141 GLU A O 1
ATOM 1083 N N . GLU A 1 142 ? -8.008 0.362 21.886 1.00 87.62 142 GLU A N 1
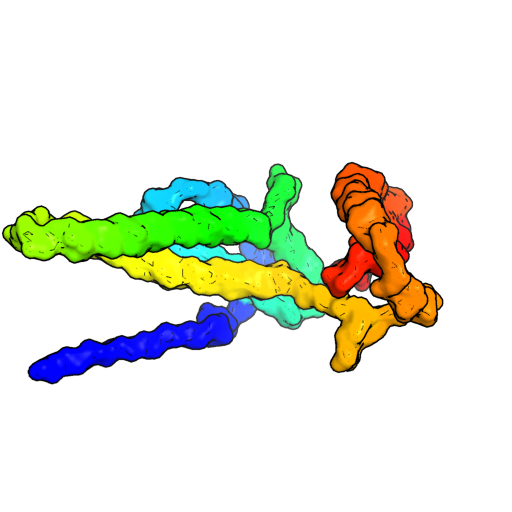ATOM 1084 C CA . GLU A 1 142 ? -6.820 -0.482 22.012 1.00 87.62 142 GLU A CA 1
ATOM 1085 C C . GLU A 1 142 ? -6.580 -1.316 20.749 1.00 87.62 142 GLU A C 1
ATOM 1087 O O . GLU A 1 142 ? -5.452 -1.401 20.258 1.00 87.62 142 GLU A O 1
ATOM 1092 N N . GLY A 1 143 ? -7.644 -1.862 20.157 1.00 89.00 143 GLY A N 1
ATOM 1093 C CA . GLY A 1 143 ? -7.572 -2.523 18.858 1.00 89.00 143 GLY A CA 1
ATOM 1094 C C . GLY A 1 143 ? -7.037 -1.607 17.751 1.00 89.00 143 GLY A C 1
ATOM 1095 O O . GLY A 1 143 ? -6.125 -1.982 17.015 1.00 89.00 143 GLY A O 1
ATOM 1096 N N . LEU A 1 144 ? -7.544 -0.379 17.643 1.00 90.62 144 LEU A N 1
ATOM 1097 C CA . LEU A 1 144 ? -7.065 0.581 16.644 1.00 90.62 144 LEU A CA 1
ATOM 1098 C C . LEU A 1 144 ? -5.612 1.016 16.884 1.00 90.62 144 LEU A C 1
ATOM 1100 O O . LEU A 1 144 ? -4.862 1.194 15.920 1.00 90.62 144 LEU A O 1
ATOM 1104 N N . MET A 1 145 ? -5.194 1.136 18.147 1.00 89.75 145 MET A N 1
ATOM 1105 C CA . MET A 1 145 ? -3.802 1.412 18.513 1.00 89.75 145 MET A CA 1
ATOM 1106 C C . MET A 1 145 ? -2.851 0.284 18.092 1.00 89.75 145 MET A C 1
ATOM 1108 O O . MET A 1 145 ? -1.703 0.570 17.756 1.00 89.75 145 MET A O 1
ATOM 1112 N N . ARG A 1 146 ? -3.316 -0.974 18.047 1.00 90.00 146 ARG A N 1
ATOM 1113 C CA . ARG A 1 146 ? -2.561 -2.113 17.488 1.00 90.00 146 ARG A CA 1
ATOM 1114 C C . ARG A 1 146 ? -2.583 -2.146 15.959 1.00 90.00 146 ARG A C 1
ATOM 1116 O O . ARG A 1 146 ? -1.567 -2.441 15.330 1.00 90.00 146 ARG A O 1
ATOM 1123 N N . LEU A 1 147 ? -3.709 -1.785 15.350 1.00 92.62 147 LEU A N 1
ATOM 1124 C CA . LEU A 1 147 ? -3.878 -1.797 13.897 1.00 92.62 147 LEU A CA 1
ATOM 1125 C C . LEU A 1 147 ? -3.034 -0.719 13.187 1.00 92.62 147 LEU A C 1
ATOM 1127 O O . LEU A 1 147 ? -2.445 -0.984 12.139 1.00 92.62 147 LEU A O 1
ATOM 1131 N N . ALA A 1 148 ? -2.937 0.491 13.743 1.00 92.38 148 ALA A N 1
ATOM 1132 C CA . ALA A 1 148 ? -2.185 1.598 13.143 1.00 92.38 148 ALA A CA 1
ATOM 1133 C C . ALA A 1 148 ? -0.694 1.284 12.842 1.00 92.38 148 ALA A C 1
ATOM 1135 O O . ALA A 1 148 ? -0.258 1.504 11.700 1.00 92.38 148 ALA A O 1
ATOM 1136 N N . PRO A 1 149 ? 0.115 0.752 13.785 1.00 90.31 149 PRO A N 1
ATOM 1137 C CA . PRO A 1 149 ? 1.500 0.375 13.500 1.00 90.31 149 PRO A CA 1
ATOM 1138 C C . PRO A 1 149 ? 1.589 -0.789 12.506 1.00 90.31 149 PRO A C 1
ATOM 1140 O O . PRO A 1 149 ? 2.468 -0.780 11.645 1.00 90.31 149 PRO A O 1
ATOM 1143 N N . LEU A 1 150 ? 0.649 -1.739 12.546 1.00 90.62 150 LEU A N 1
ATOM 1144 C CA . LEU A 1 150 ? 0.588 -2.853 11.599 1.00 90.62 150 LEU A CA 1
ATOM 1145 C C . LEU A 1 150 ? 0.406 -2.363 10.150 1.00 90.62 150 LEU A C 1
ATOM 1147 O O . LEU A 1 150 ? 1.132 -2.787 9.245 1.00 90.62 150 LEU A O 1
ATOM 1151 N N . ILE A 1 151 ? -0.518 -1.420 9.930 1.00 92.94 151 ILE A N 1
ATOM 1152 C CA . ILE A 1 151 ? -0.720 -0.786 8.618 1.00 92.94 151 ILE A CA 1
ATOM 1153 C C . ILE A 1 151 ? 0.536 -0.022 8.191 1.00 92.94 151 ILE A C 1
ATOM 1155 O O . ILE A 1 151 ? 0.929 -0.085 7.025 1.00 92.94 151 ILE A O 1
ATOM 1159 N N . THR A 1 152 ? 1.183 0.679 9.124 1.00 91.62 152 THR A N 1
ATOM 1160 C CA . THR A 1 152 ? 2.397 1.462 8.847 1.00 91.62 152 THR A CA 1
ATOM 1161 C C . THR A 1 152 ? 3.525 0.572 8.330 1.00 91.62 152 THR A C 1
ATOM 1163 O O . THR A 1 152 ? 4.084 0.845 7.269 1.00 91.62 152 THR A O 1
ATOM 1166 N N . VAL A 1 153 ? 3.816 -0.530 9.027 1.00 90.50 153 VAL A N 1
ATOM 1167 C CA . VAL A 1 153 ? 4.850 -1.488 8.607 1.00 90.50 153 VAL A CA 1
ATOM 1168 C C . VAL A 1 153 ? 4.500 -2.105 7.253 1.00 90.50 153 VAL A C 1
ATOM 1170 O O . VAL A 1 153 ? 5.352 -2.183 6.371 1.00 90.50 153 VAL A O 1
ATOM 1173 N N . THR A 1 154 ? 3.235 -2.467 7.038 1.00 90.31 154 THR A N 1
ATOM 1174 C CA . THR A 1 154 ? 2.778 -3.034 5.758 1.00 90.31 154 THR A CA 1
ATOM 1175 C C . THR A 1 154 ? 2.934 -2.042 4.603 1.00 90.31 154 THR A C 1
ATOM 1177 O O . THR A 1 154 ? 3.384 -2.413 3.519 1.00 90.31 154 THR A O 1
ATOM 1180 N N . CYS A 1 155 ? 2.636 -0.759 4.828 1.00 90.00 155 CYS A N 1
ATOM 1181 C CA . CYS A 1 155 ? 2.903 0.299 3.854 1.00 90.00 155 CYS A CA 1
ATOM 1182 C C . CYS A 1 155 ? 4.392 0.388 3.506 1.00 90.00 155 CYS A C 1
ATOM 1184 O O . CYS A 1 155 ? 4.726 0.582 2.337 1.00 90.00 155 CYS A O 1
ATOM 1186 N N . SER A 1 156 ? 5.281 0.247 4.490 1.00 87.94 156 SER A N 1
ATOM 1187 C CA . SER A 1 156 ? 6.728 0.231 4.258 1.00 87.94 156 SER A CA 1
ATOM 1188 C C . SER A 1 156 ? 7.175 -0.991 3.455 1.00 87.94 156 SER A C 1
ATOM 1190 O O . SER A 1 156 ? 8.010 -0.835 2.575 1.00 87.94 156 SER A O 1
ATOM 1192 N N . LEU A 1 157 ? 6.589 -2.171 3.687 1.00 86.06 157 LEU A N 1
ATOM 1193 C CA . LEU A 1 157 ? 6.894 -3.392 2.925 1.00 86.06 157 LEU A CA 1
ATOM 1194 C C . LEU A 1 157 ? 6.465 -3.313 1.455 1.00 86.06 157 LEU A C 1
ATOM 1196 O O . LEU A 1 157 ? 7.119 -3.890 0.592 1.00 86.06 157 LEU A O 1
ATOM 1200 N N . LEU A 1 158 ? 5.356 -2.623 1.181 1.00 85.25 158 LEU A N 1
ATOM 1201 C CA . LEU A 1 158 ? 4.840 -2.391 -0.172 1.00 85.25 158 LEU A CA 1
ATOM 1202 C C . LEU A 1 158 ? 5.496 -1.194 -0.871 1.00 85.25 158 LEU A C 1
ATOM 1204 O O . LEU A 1 158 ? 5.301 -0.993 -2.070 1.00 85.25 158 LEU A O 1
ATOM 1208 N N . SER A 1 159 ? 6.199 -0.345 -0.121 1.00 83.19 159 SER A N 1
ATOM 1209 C CA . SER A 1 159 ? 6.914 0.792 -0.685 1.00 83.19 159 SER A CA 1
ATOM 1210 C C . SER A 1 159 ? 8.264 0.310 -1.191 1.00 83.19 159 SER A C 1
ATOM 1212 O O . SER A 1 159 ? 9.136 -0.051 -0.407 1.00 83.19 159 SER A O 1
ATOM 1214 N N . GLU A 1 160 ? 8.447 0.325 -2.508 1.00 69.44 160 GLU A N 1
ATOM 1215 C CA . GLU A 1 160 ? 9.725 -0.051 -3.105 1.00 69.44 160 GLU A CA 1
ATOM 1216 C C . GLU A 1 160 ? 10.850 0.874 -2.626 1.00 69.44 160 GLU A C 1
ATOM 1218 O O . GLU A 1 160 ? 10.701 2.099 -2.722 1.00 69.44 160 GLU A O 1
ATOM 1223 N N . PRO A 1 161 ? 11.995 0.331 -2.171 1.00 63.91 161 PRO A N 1
ATOM 1224 C CA . PRO A 1 161 ? 13.147 1.149 -1.843 1.00 63.91 161 PRO A CA 1
ATOM 1225 C C . PRO A 1 161 ? 13.620 1.861 -3.108 1.00 63.91 161 PRO A C 1
ATOM 1227 O O . PRO A 1 161 ? 14.116 1.268 -4.071 1.00 63.91 161 PRO A O 1
ATOM 1230 N N . THR A 1 162 ? 13.468 3.177 -3.128 1.00 63.69 162 THR A N 1
ATOM 1231 C CA . THR A 1 162 ? 13.955 3.987 -4.227 1.00 63.69 162 THR A CA 1
ATOM 1232 C C . THR A 1 162 ? 15.469 4.122 -4.101 1.00 63.69 162 THR A C 1
ATOM 1234 O O . THR A 1 162 ? 16.003 4.760 -3.204 1.00 63.69 162 THR A O 1
ATOM 1237 N N . ILE A 1 163 ? 16.202 3.529 -5.047 1.00 67.38 163 ILE A N 1
ATOM 1238 C CA . ILE A 1 163 ? 17.631 3.816 -5.196 1.00 67.38 163 ILE A CA 1
ATOM 1239 C C . ILE A 1 163 ? 17.781 5.312 -5.492 1.00 67.38 163 ILE A C 1
ATOM 1241 O O . ILE A 1 163 ? 17.331 5.800 -6.542 1.00 67.38 163 ILE A O 1
ATOM 1245 N N . ALA A 1 164 ? 18.390 6.028 -4.554 1.00 70.00 164 ALA A N 1
ATOM 1246 C CA . ALA A 1 164 ? 18.756 7.421 -4.721 1.00 70.00 164 ALA A CA 1
ATOM 1247 C C . ALA A 1 164 ? 19.789 7.552 -5.846 1.00 70.00 164 ALA A C 1
ATOM 1249 O O . ALA A 1 164 ? 20.691 6.730 -5.997 1.00 70.00 164 ALA A O 1
ATOM 1250 N N . PHE A 1 165 ? 19.676 8.612 -6.645 1.00 72.56 165 PHE A N 1
ATOM 1251 C CA . PHE A 1 165 ? 20.572 8.809 -7.788 1.00 72.56 165 PHE A CA 1
ATOM 1252 C C . PHE A 1 165 ? 22.023 9.057 -7.356 1.00 72.56 165 PHE A C 1
ATOM 1254 O O . PHE A 1 165 ? 22.944 8.666 -8.072 1.00 72.56 165 PHE A O 1
ATOM 1261 N N . PHE A 1 166 ? 22.216 9.678 -6.187 1.00 75.44 166 PHE A N 1
ATOM 1262 C CA . PHE A 1 166 ? 23.502 10.222 -5.744 1.00 75.44 166 PHE A CA 1
ATOM 1263 C C . PHE A 1 166 ? 23.958 9.701 -4.370 1.00 75.44 166 PHE A C 1
ATOM 1265 O O . PHE A 1 166 ? 24.883 10.260 -3.781 1.00 75.44 166 PHE A O 1
ATOM 1272 N N . SER A 1 167 ? 23.337 8.638 -3.841 1.00 71.94 167 SER A N 1
ATOM 1273 C CA . SER A 1 167 ? 23.712 8.101 -2.526 1.00 71.94 167 SER A CA 1
ATOM 1274 C C . SER A 1 167 ? 25.108 7.472 -2.522 1.00 71.94 167 SER A C 1
ATOM 1276 O O . SER A 1 167 ? 25.552 6.835 -3.481 1.00 71.94 167 SER A O 1
ATOM 1278 N N . LYS A 1 168 ? 25.824 7.635 -1.408 1.00 57.50 168 LYS A N 1
ATOM 1279 C CA . LYS A 1 168 ? 27.195 7.148 -1.234 1.00 57.50 168 LYS A CA 1
ATOM 1280 C C . LYS A 1 168 ? 27.188 5.621 -1.050 1.00 57.50 168 LYS A C 1
ATOM 1282 O O . LYS A 1 168 ? 27.067 5.136 0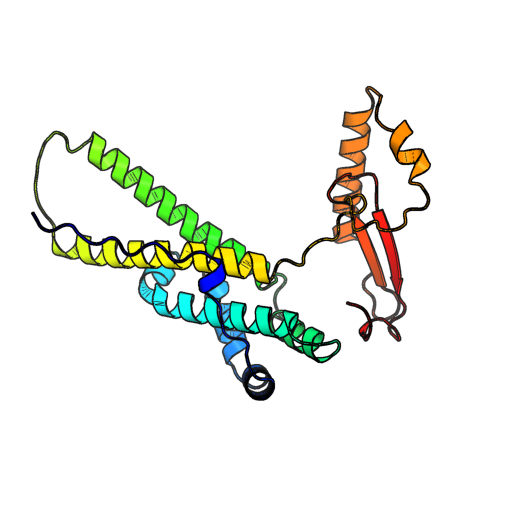.066 1.00 57.50 168 LYS A O 1
ATOM 1287 N N . GLY A 1 169 ? 27.285 4.875 -2.151 1.00 62.88 169 GLY A N 1
ATOM 1288 C CA . GLY A 1 169 ? 27.292 3.401 -2.164 1.00 62.88 169 GLY A CA 1
ATOM 1289 C C . GLY A 1 169 ? 26.429 2.781 -3.267 1.00 62.88 169 GLY A C 1
ATOM 1290 O O . GLY A 1 169 ? 26.700 1.662 -3.689 1.00 62.88 169 GLY A O 1
ATOM 1291 N N . ALA A 1 170 ? 25.463 3.534 -3.797 1.00 59.62 170 ALA A N 1
ATOM 1292 C CA . ALA A 1 170 ? 24.677 3.176 -4.971 1.00 59.62 170 ALA A CA 1
ATOM 1293 C C . ALA A 1 170 ? 24.523 4.427 -5.847 1.00 59.62 170 ALA A C 1
ATOM 1295 O O . ALA A 1 170 ? 23.808 5.364 -5.492 1.00 59.62 170 ALA A O 1
ATOM 1296 N N . TYR A 1 171 ? 25.244 4.459 -6.969 1.00 66.44 171 TYR A N 1
ATOM 1297 C CA . TYR A 1 171 ? 25.219 5.569 -7.920 1.00 66.44 171 TYR A CA 1
ATOM 1298 C C . TYR A 1 171 ? 24.568 5.108 -9.217 1.00 66.44 171 TYR A C 1
ATOM 1300 O O . TYR A 1 171 ? 25.019 4.147 -9.843 1.00 66.44 171 TYR A O 1
ATOM 1308 N N . ILE A 1 172 ? 23.515 5.806 -9.633 1.00 75.88 172 ILE A N 1
ATOM 1309 C CA . ILE A 1 172 ? 22.899 5.584 -10.936 1.00 75.88 172 ILE A CA 1
ATOM 1310 C C . ILE A 1 172 ? 23.670 6.443 -11.950 1.00 75.88 172 ILE A C 1
ATOM 1312 O O . ILE A 1 172 ? 23.583 7.667 -11.866 1.00 75.88 172 ILE A O 1
ATOM 1316 N N . PRO A 1 173 ? 24.361 5.858 -12.953 1.00 80.94 173 PRO A N 1
ATOM 1317 C CA . PRO A 1 173 ? 25.187 6.630 -13.880 1.00 80.94 173 PRO A CA 1
ATOM 1318 C C . PRO A 1 173 ? 24.398 7.734 -14.577 1.00 80.94 173 PRO A C 1
ATOM 1320 O O . PRO A 1 173 ? 23.429 7.431 -15.279 1.00 80.94 173 PRO A O 1
ATOM 1323 N N . TYR A 1 174 ? 24.788 8.995 -14.406 1.00 83.06 174 TYR A N 1
ATOM 1324 C CA . TYR A 1 174 ? 24.081 10.133 -14.985 1.00 83.06 174 TYR A CA 1
ATOM 1325 C C . TYR A 1 174 ? 25.003 10.929 -15.908 1.00 83.06 174 TYR A C 1
ATOM 1327 O O . TYR A 1 174 ? 26.032 11.444 -15.491 1.00 83.06 174 TYR A O 1
ATOM 1335 N N . HIS A 1 175 ? 24.634 11.039 -17.187 1.00 85.50 175 HIS A N 1
ATOM 1336 C CA . HIS A 1 175 ? 25.492 11.663 -18.201 1.00 85.50 175 HIS A CA 1
ATOM 1337 C C . HIS A 1 175 ? 25.830 13.129 -17.876 1.00 85.50 175 HIS A C 1
ATOM 1339 O O . HIS A 1 175 ? 26.935 13.589 -18.147 1.00 85.50 175 HIS A O 1
ATOM 1345 N N . TYR A 1 176 ? 24.892 13.863 -17.269 1.00 84.81 176 TYR A N 1
ATOM 1346 C CA . TYR A 1 176 ? 25.046 15.290 -16.965 1.00 84.81 176 TYR A CA 1
ATOM 1347 C C . TYR A 1 176 ? 25.502 15.568 -15.529 1.00 84.81 176 TYR A C 1
ATOM 1349 O O . TYR A 1 176 ? 25.301 16.675 -15.035 1.00 84.81 176 TYR A O 1
ATOM 1357 N N . ASP A 1 177 ? 26.116 14.593 -14.856 1.00 82.19 177 ASP A N 1
ATOM 1358 C CA . ASP A 1 177 ? 26.565 14.717 -13.463 1.00 82.19 177 ASP A CA 1
ATOM 1359 C C . ASP A 1 177 ? 27.448 15.956 -13.234 1.00 82.19 177 ASP A C 1
ATOM 1361 O O . ASP A 1 177 ? 27.187 16.766 -12.345 1.00 82.19 177 ASP A O 1
ATOM 1365 N N . ALA A 1 178 ? 28.401 16.200 -14.141 1.00 81.56 178 ALA A N 1
ATOM 1366 C CA . ALA A 1 178 ? 29.290 17.362 -14.097 1.00 81.56 178 ALA A CA 1
ATOM 1367 C C . ALA A 1 178 ? 28.553 18.714 -14.172 1.00 81.56 178 ALA A C 1
ATOM 1369 O O . ALA A 1 178 ? 29.057 19.721 -13.682 1.00 81.56 178 ALA A O 1
ATOM 1370 N N . SER A 1 179 ? 27.360 18.759 -14.772 1.00 82.19 179 SER A N 1
ATOM 1371 C CA . SER A 1 179 ? 26.549 19.977 -14.887 1.00 82.19 179 SER A CA 1
ATOM 1372 C C . SER A 1 179 ? 25.699 20.252 -13.640 1.00 82.19 179 SER A C 1
ATOM 1374 O O . SER A 1 179 ? 25.205 21.368 -13.475 1.00 82.19 179 SER A O 1
ATOM 1376 N N . LEU A 1 180 ? 25.535 19.273 -12.741 1.00 77.12 180 LEU A N 1
ATOM 1377 C CA . LEU A 1 180 ? 24.689 19.399 -11.549 1.00 77.12 180 LEU A CA 1
ATOM 1378 C C . LEU A 1 180 ? 25.300 20.282 -10.459 1.00 77.12 180 LEU A C 1
ATOM 1380 O O . LEU A 1 180 ? 24.549 20.902 -9.698 1.00 77.12 180 LEU A O 1
ATOM 1384 N N . SER A 1 181 ? 26.631 20.365 -10.397 1.00 67.62 181 SER A N 1
ATOM 1385 C CA . SER A 1 181 ? 27.383 21.199 -9.447 1.00 67.62 181 SER A CA 1
ATOM 1386 C C . SER A 1 181 ? 27.307 22.697 -9.778 1.00 67.62 181 SER A C 1
ATOM 1388 O O . SER A 1 181 ? 27.350 23.537 -8.884 1.00 67.62 181 SER A O 1
ATOM 1390 N N . LEU A 1 182 ? 27.120 23.037 -11.057 1.00 62.28 182 LEU A N 1
ATOM 1391 C CA . LEU A 1 182 ? 27.064 24.413 -11.566 1.00 62.28 182 LEU A CA 1
ATOM 1392 C C . LEU A 1 182 ? 25.687 25.077 -11.403 1.00 62.28 182 LEU A C 1
ATOM 1394 O O . LEU A 1 182 ? 25.572 26.296 -11.490 1.00 62.28 182 LEU A O 1
ATOM 1398 N N . ALA A 1 183 ? 24.632 24.296 -11.165 1.00 60.19 183 ALA A N 1
ATOM 1399 C CA . ALA A 1 183 ? 23.250 24.784 -11.146 1.00 60.19 183 ALA A CA 1
ATOM 1400 C C . ALA A 1 183 ? 22.795 25.390 -9.796 1.00 60.19 183 ALA A C 1
ATOM 1402 O O . ALA A 1 183 ? 21.669 25.879 -9.698 1.00 60.19 183 ALA A O 1
ATOM 1403 N N . GLY A 1 184 ? 23.636 25.357 -8.753 1.00 56.22 184 GLY A N 1
ATOM 1404 C CA . GLY A 1 184 ? 23.240 25.613 -7.359 1.00 56.22 184 GLY A CA 1
ATOM 1405 C C . GLY A 1 184 ? 23.186 27.073 -6.884 1.00 56.22 184 GLY A C 1
ATOM 1406 O O . GLY A 1 184 ? 22.816 27.304 -5.737 1.00 56.22 184 GLY A O 1
ATOM 1407 N N . THR A 1 185 ? 23.549 28.072 -7.697 1.00 52.34 185 THR A N 1
ATOM 1408 C CA . THR A 1 185 ? 23.847 29.429 -7.183 1.00 52.34 185 THR A CA 1
ATOM 1409 C C . THR A 1 185 ? 23.189 30.569 -7.973 1.00 52.34 185 THR A C 1
ATOM 1411 O O . THR A 1 185 ? 23.864 31.460 -8.482 1.00 52.34 185 THR A O 1
ATOM 1414 N N . SER A 1 186 ? 21.853 30.610 -8.085 1.00 56.69 186 SER A N 1
ATOM 1415 C CA . SER A 1 186 ? 21.200 31.811 -8.643 1.00 56.69 186 SER A CA 1
ATOM 1416 C C . SER A 1 186 ? 19.790 32.103 -8.121 1.00 56.69 186 SER A C 1
ATOM 1418 O O . SER A 1 186 ? 18.992 31.208 -7.848 1.00 56.69 186 SER A O 1
ATOM 1420 N N . SER A 1 187 ? 19.454 33.396 -8.085 1.00 56.75 187 SER A N 1
ATOM 1421 C CA . SER A 1 187 ? 18.146 33.990 -7.750 1.00 56.75 187 SER A CA 1
ATOM 1422 C C . SER A 1 187 ? 16.969 33.519 -8.628 1.00 56.75 187 SER A C 1
ATOM 1424 O O . SER A 1 187 ? 15.819 33.885 -8.387 1.00 56.75 187 SER A O 1
ATOM 1426 N N . SER A 1 188 ? 17.234 32.688 -9.642 1.00 61.72 188 SER A N 1
ATOM 1427 C CA . SER A 1 188 ? 16.246 32.090 -10.546 1.00 61.72 188 SER A CA 1
ATOM 1428 C C . SER A 1 188 ? 15.615 30.792 -10.018 1.00 61.72 188 SER A C 1
ATOM 1430 O O . SER A 1 188 ? 14.657 30.294 -10.619 1.00 61.72 188 SER A O 1
ATOM 1432 N N . PHE A 1 189 ? 16.105 30.269 -8.885 1.00 68.62 189 PHE A N 1
ATOM 1433 C CA . PHE A 1 189 ? 15.712 28.967 -8.340 1.00 68.62 189 PHE A CA 1
ATOM 1434 C C . PHE A 1 189 ? 14.195 28.840 -8.157 1.00 68.62 189 PHE A C 1
ATOM 1436 O O . PHE A 1 189 ? 13.602 27.884 -8.635 1.00 68.62 189 PHE A O 1
ATOM 1443 N N . GLY A 1 190 ? 13.521 29.854 -7.602 1.00 75.50 190 GLY A N 1
ATOM 1444 C CA . GLY A 1 190 ? 12.067 29.802 -7.389 1.00 75.50 190 GLY A CA 1
ATOM 1445 C C . GLY A 1 190 ? 11.244 29.656 -8.678 1.00 75.50 190 GLY A C 1
ATOM 1446 O O . GLY A 1 190 ? 10.279 28.894 -8.717 1.00 75.50 190 GLY A O 1
ATOM 1447 N N . LYS A 1 191 ? 11.639 30.335 -9.766 1.00 81.25 191 LYS A N 1
ATOM 1448 C CA . LYS A 1 191 ? 10.945 30.236 -11.066 1.00 81.25 191 LYS A CA 1
ATOM 1449 C C . LYS A 1 191 ? 11.233 28.899 -11.749 1.00 81.25 191 LYS A C 1
ATOM 1451 O O . LYS A 1 191 ? 10.312 28.276 -12.274 1.00 81.25 191 LYS A O 1
ATOM 1456 N N . ARG A 1 192 ? 12.495 28.456 -11.717 1.00 83.12 192 ARG A N 1
ATOM 1457 C CA . ARG A 1 192 ? 12.931 27.173 -12.283 1.00 83.12 192 ARG A CA 1
ATOM 1458 C C . ARG A 1 192 ? 12.266 25.999 -11.565 1.00 83.12 192 ARG A C 1
ATOM 1460 O O . ARG A 1 192 ? 11.638 25.182 -12.223 1.00 83.12 192 ARG A O 1
ATOM 1467 N N . THR A 1 193 ? 12.326 25.959 -10.236 1.00 84.25 193 THR A N 1
ATOM 1468 C CA . THR A 1 193 ? 11.707 24.919 -9.399 1.00 84.25 193 THR A CA 1
ATOM 1469 C C . THR A 1 193 ? 10.207 24.823 -9.644 1.00 84.25 193 THR A C 1
ATOM 1471 O O . THR A 1 193 ? 9.693 23.726 -9.842 1.00 84.25 193 THR A O 1
ATOM 1474 N N . ARG A 1 194 ? 9.501 25.961 -9.719 1.00 85.62 194 ARG A N 1
ATOM 1475 C CA . ARG A 1 194 ? 8.061 25.965 -10.013 1.00 85.62 194 ARG A CA 1
ATOM 1476 C C . ARG A 1 194 ? 7.753 25.369 -11.386 1.00 85.62 194 ARG A C 1
ATOM 1478 O O . ARG A 1 194 ? 6.806 24.599 -11.506 1.00 85.62 194 ARG A O 1
ATOM 1485 N N . ARG A 1 195 ? 8.544 25.710 -12.408 1.00 87.69 195 ARG A N 1
ATOM 1486 C CA . ARG A 1 195 ? 8.374 25.152 -13.753 1.00 87.69 195 ARG A CA 1
ATOM 1487 C C . ARG A 1 195 ? 8.643 23.645 -13.781 1.00 87.69 195 ARG A C 1
ATOM 1489 O O . ARG A 1 195 ? 7.826 22.913 -14.320 1.00 87.69 195 ARG A O 1
ATOM 1496 N N . LEU A 1 196 ? 9.725 23.186 -13.151 1.00 88.06 196 LEU A N 1
ATOM 1497 C CA . LEU A 1 196 ? 10.053 21.757 -13.059 1.00 88.06 196 LEU A CA 1
ATOM 1498 C C . LEU A 1 196 ? 8.955 20.965 -12.338 1.00 88.06 196 LEU A C 1
ATOM 1500 O O . LEU A 1 196 ? 8.556 19.907 -12.808 1.00 88.06 196 LEU A O 1
ATOM 1504 N N . ALA A 1 197 ? 8.404 21.501 -11.245 1.00 85.75 197 ALA A N 1
ATOM 1505 C CA . ALA A 1 197 ? 7.281 20.877 -10.547 1.00 85.75 197 ALA A CA 1
ATOM 1506 C C . ALA A 1 197 ? 6.036 20.748 -11.446 1.00 85.75 197 ALA A C 1
ATOM 1508 O O . ALA A 1 197 ? 5.387 19.706 -11.457 1.00 85.75 197 ALA A O 1
ATOM 1509 N N . GLN A 1 198 ? 5.720 21.778 -12.239 1.00 88.12 198 GLN A N 1
ATOM 1510 C CA . GLN A 1 198 ? 4.617 21.720 -13.208 1.00 88.12 198 GLN A CA 1
ATOM 1511 C C . GLN A 1 198 ? 4.867 20.687 -14.315 1.00 88.12 198 GLN A C 1
ATOM 1513 O O . GLN A 1 198 ? 3.944 19.974 -14.709 1.00 88.12 198 GLN A O 1
ATOM 1518 N N . GLU A 1 199 ? 6.103 20.582 -14.805 1.00 86.81 199 GLU A N 1
ATOM 1519 C CA . GLU A 1 199 ? 6.487 19.581 -15.803 1.00 86.81 199 GLU A CA 1
ATOM 1520 C C . GLU A 1 199 ? 6.362 18.159 -15.237 1.00 86.81 199 GLU A C 1
ATOM 1522 O O . GLU A 1 199 ? 5.783 17.310 -15.904 1.00 86.81 199 GLU A O 1
ATOM 1527 N N . ILE A 1 200 ? 6.769 17.910 -13.987 1.00 85.56 200 ILE A N 1
ATOM 1528 C CA . ILE A 1 200 ? 6.590 16.609 -13.311 1.00 85.56 200 ILE A CA 1
ATOM 1529 C C . ILE A 1 200 ? 5.112 16.210 -13.238 1.00 85.56 200 ILE A C 1
ATOM 1531 O O . ILE A 1 200 ? 4.761 15.086 -13.595 1.00 85.56 200 ILE A O 1
ATOM 1535 N N . VAL A 1 201 ? 4.239 17.137 -12.836 1.00 86.19 201 VAL A N 1
ATOM 1536 C CA . VAL A 1 201 ? 2.783 16.901 -12.785 1.00 86.19 201 VAL A CA 1
ATOM 1537 C C . VAL A 1 201 ? 2.202 16.658 -14.181 1.00 86.19 201 VAL A C 1
ATOM 1539 O O . VAL A 1 201 ? 1.261 15.888 -14.355 1.00 86.19 201 VAL A O 1
ATOM 1542 N N . THR A 1 202 ? 2.749 17.309 -15.205 1.00 86.19 202 THR A N 1
ATOM 1543 C CA . THR A 1 202 ? 2.310 17.083 -16.587 1.00 86.19 202 THR A CA 1
ATOM 1544 C C . THR A 1 202 ? 2.768 15.710 -17.076 1.00 86.19 202 THR A C 1
ATOM 1546 O O . THR A 1 202 ? 1.979 14.975 -17.670 1.00 86.19 202 THR A O 1
ATOM 1549 N N . LEU A 1 203 ? 4.015 15.326 -16.788 1.00 83.56 203 LEU A N 1
ATOM 1550 C CA . LEU A 1 203 ? 4.581 14.028 -17.151 1.00 83.56 203 LEU A CA 1
ATOM 1551 C C . LEU A 1 203 ? 3.791 12.879 -16.520 1.00 83.56 203 LEU A C 1
ATOM 1553 O O . LEU A 1 203 ? 3.465 11.929 -17.219 1.00 83.56 203 LEU A O 1
ATOM 1557 N N . SER A 1 204 ? 3.383 12.980 -15.253 1.00 75.69 204 SER A N 1
ATOM 1558 C CA . SER A 1 204 ? 2.603 11.911 -14.610 1.00 75.69 204 SER A CA 1
ATOM 1559 C C . SER A 1 204 ? 1.261 11.615 -15.295 1.00 75.69 204 SER A C 1
ATOM 1561 O O . SER A 1 204 ? 0.721 10.533 -15.105 1.00 75.69 204 SER A O 1
ATOM 1563 N N . ASN A 1 205 ? 0.733 12.547 -16.097 1.00 77.88 205 ASN A N 1
ATOM 1564 C CA . ASN A 1 205 ? -0.581 12.435 -16.739 1.00 77.88 205 ASN A CA 1
ATOM 1565 C C . ASN A 1 205 ? -0.536 12.281 -18.270 1.00 77.88 205 ASN A C 1
ATOM 1567 O O . ASN A 1 205 ? -1.578 12.077 -18.887 1.00 77.88 205 ASN A O 1
ATOM 1571 N N . SER A 1 206 ? 0.630 12.429 -18.905 1.00 82.94 206 SER A N 1
ATOM 1572 C CA . SER A 1 206 ? 0.735 12.535 -20.374 1.00 82.94 206 SER A CA 1
ATOM 1573 C C . SER A 1 206 ? 1.717 11.559 -21.017 1.00 82.94 206 SER A C 1
ATOM 1575 O O . SER A 1 206 ? 1.913 11.598 -22.234 1.00 82.94 206 SER A O 1
ATOM 1577 N N . LEU A 1 207 ? 2.336 10.672 -20.231 1.00 79.62 207 LEU A N 1
ATOM 1578 C CA . LEU A 1 207 ? 3.245 9.670 -20.778 1.00 79.62 207 LEU A CA 1
ATOM 1579 C C . LEU A 1 207 ? 2.475 8.620 -21.594 1.00 79.62 207 LEU A C 1
ATOM 1581 O O . LEU A 1 207 ? 1.446 8.116 -21.143 1.00 79.62 207 LEU A O 1
ATOM 1585 N N . PRO A 1 208 ? 2.965 8.260 -22.792 1.00 76.44 208 PRO A N 1
ATOM 1586 C CA . PRO A 1 208 ? 2.324 7.246 -23.611 1.00 76.44 208 PRO A CA 1
ATOM 1587 C C . PRO A 1 208 ? 2.438 5.877 -22.937 1.00 76.44 208 PRO A C 1
ATOM 1589 O O . PRO A 1 208 ? 3.537 5.375 -22.688 1.00 76.44 208 PRO A O 1
ATOM 1592 N N . LEU A 1 209 ? 1.281 5.268 -22.692 1.00 71.06 209 LEU A N 1
ATOM 1593 C CA . LEU A 1 209 ? 1.127 3.902 -22.203 1.00 71.06 209 LEU A CA 1
ATOM 1594 C C . LEU A 1 209 ? 0.334 3.114 -23.249 1.00 71.06 209 LEU A C 1
ATOM 1596 O O . LEU A 1 209 ? -0.873 2.931 -23.138 1.00 71.06 209 LEU A O 1
ATOM 1600 N N . SER A 1 210 ? 1.016 2.703 -24.319 1.00 70.19 210 SER A N 1
ATOM 1601 C CA . SER A 1 210 ? 0.453 1.825 -25.347 1.00 70.19 210 SER A CA 1
ATOM 1602 C C . SER A 1 210 ? 1.185 0.492 -25.339 1.00 70.19 210 SER A C 1
ATOM 1604 O O . SER A 1 210 ? 2.396 0.446 -25.119 1.00 70.19 210 SER A O 1
ATOM 1606 N N . ALA A 1 211 ? 0.477 -0.585 -25.687 1.00 61.00 211 ALA A N 1
ATOM 1607 C CA . ALA A 1 211 ? 1.081 -1.895 -25.905 1.00 61.00 211 ALA A CA 1
ATOM 1608 C C . ALA A 1 211 ? 2.233 -1.845 -26.925 1.00 61.00 211 ALA A C 1
ATOM 1610 O O . ALA A 1 211 ? 3.143 -2.653 -26.843 1.00 61.00 211 ALA A O 1
ATOM 1611 N N . SER A 1 212 ? 2.235 -0.894 -27.866 1.00 69.31 212 SER A N 1
ATOM 1612 C CA . SER A 1 212 ? 3.285 -0.742 -28.884 1.00 69.31 212 SER A CA 1
ATOM 1613 C C . SER A 1 212 ? 4.469 0.140 -28.470 1.00 69.31 212 SER A C 1
ATOM 1615 O O . SER A 1 212 ? 5.515 0.085 -29.114 1.00 69.31 212 SER A O 1
ATOM 1617 N N . SER A 1 213 ? 4.321 0.970 -27.437 1.00 75.25 213 SER A N 1
ATOM 1618 C CA . SER A 1 213 ? 5.335 1.933 -27.003 1.00 75.25 213 SER A CA 1
ATOM 1619 C C . SER A 1 213 ? 4.971 2.463 -25.623 1.00 75.25 213 SER A C 1
ATOM 1621 O O . SER A 1 213 ? 3.943 3.130 -25.469 1.00 75.25 213 SER A O 1
ATOM 1623 N N . CYS A 1 214 ? 5.850 2.238 -24.650 1.00 79.19 214 CYS A N 1
ATOM 1624 C CA . CYS A 1 214 ? 5.731 2.804 -23.314 1.00 79.19 214 CYS A CA 1
ATOM 1625 C C . CYS A 1 214 ? 6.977 3.618 -22.948 1.00 79.19 214 CYS A C 1
ATOM 1627 O O . CYS A 1 214 ? 8.113 3.255 -23.273 1.00 79.19 214 CYS A O 1
ATOM 1629 N N . VAL A 1 215 ? 6.746 4.752 -22.286 1.00 82.81 215 VAL A N 1
ATOM 1630 C CA . VAL A 1 215 ? 7.803 5.609 -21.742 1.00 82.81 215 VAL A CA 1
ATOM 1631 C C . VAL A 1 215 ? 7.726 5.562 -20.227 1.00 82.81 215 VAL A C 1
ATOM 1633 O O . VAL A 1 215 ? 6.719 5.942 -19.637 1.00 82.81 215 VAL A O 1
ATOM 1636 N N . PHE A 1 216 ? 8.821 5.145 -19.603 1.00 83.06 216 PHE A N 1
ATOM 1637 C CA . PHE A 1 216 ? 8.988 5.167 -18.158 1.00 83.06 216 PHE A CA 1
ATOM 1638 C C . PHE A 1 216 ? 9.933 6.294 -17.777 1.00 83.06 216 PHE A C 1
ATOM 1640 O O . PHE A 1 216 ? 11.022 6.419 -18.342 1.00 83.06 216 PHE A O 1
ATOM 1647 N N . VAL A 1 217 ? 9.528 7.105 -16.805 1.00 85.56 217 VAL A N 1
ATOM 1648 C CA . VAL A 1 217 ? 10.336 8.206 -16.282 1.00 85.56 217 VAL A CA 1
ATOM 1649 C C . VAL A 1 217 ? 10.569 7.975 -14.798 1.00 85.56 217 VAL A C 1
ATOM 1651 O O . VAL A 1 217 ? 9.625 7.760 -14.044 1.00 85.56 217 VAL A O 1
ATOM 1654 N N . ARG A 1 218 ? 11.830 8.048 -14.374 1.00 84.31 218 ARG A N 1
ATOM 1655 C CA . ARG A 1 218 ? 12.225 8.065 -12.966 1.00 84.31 218 ARG A CA 1
ATOM 1656 C C . ARG A 1 218 ? 12.851 9.416 -12.653 1.00 84.31 218 ARG A C 1
ATOM 1658 O O . ARG A 1 218 ? 13.939 9.713 -13.150 1.00 84.31 218 ARG A O 1
ATOM 1665 N N . ALA A 1 219 ? 12.170 10.220 -11.844 1.00 83.69 219 ALA A N 1
ATOM 1666 C CA . ALA A 1 219 ? 12.733 11.443 -11.283 1.00 83.69 219 ALA A CA 1
ATOM 1667 C C . ALA A 1 219 ? 13.599 11.117 -10.058 1.00 83.69 219 ALA A C 1
ATOM 1669 O O . ALA A 1 219 ? 13.334 10.146 -9.348 1.00 83.69 219 ALA A O 1
ATOM 1670 N N . ALA A 1 220 ? 14.645 11.905 -9.824 1.00 80.75 220 ALA A N 1
ATOM 1671 C CA . ALA A 1 220 ? 15.406 11.811 -8.586 1.00 80.75 220 ALA A CA 1
ATOM 1672 C C . ALA A 1 220 ? 14.605 12.422 -7.425 1.00 80.75 220 ALA A C 1
ATOM 1674 O O . ALA A 1 220 ? 14.030 13.498 -7.565 1.00 80.75 220 ALA A O 1
ATOM 1675 N N . GLU A 1 221 ? 14.610 11.767 -6.265 1.00 76.69 221 GLU A N 1
ATOM 1676 C CA . GLU A 1 221 ? 13.967 12.301 -5.051 1.00 76.69 221 GLU A CA 1
ATOM 1677 C C . GLU A 1 221 ? 14.722 13.511 -4.489 1.00 76.69 221 GLU A C 1
ATOM 1679 O O . GLU A 1 221 ? 14.127 14.461 -3.993 1.00 76.69 221 GLU A O 1
ATOM 1684 N N . GLU A 1 222 ? 16.048 13.497 -4.638 1.00 78.06 222 GLU A N 1
ATOM 1685 C CA . GLU A 1 222 ? 16.973 14.516 -4.136 1.00 78.06 222 GLU A CA 1
ATOM 1686 C C . GLU A 1 222 ? 16.792 15.869 -4.852 1.00 78.06 222 GLU A C 1
ATOM 1688 O O . GLU A 1 222 ? 17.073 16.932 -4.293 1.00 78.06 222 GLU A O 1
ATOM 1693 N N . ARG A 1 223 ? 16.408 15.838 -6.140 1.00 79.94 223 ARG A N 1
ATOM 1694 C CA . ARG A 1 223 ? 16.440 16.997 -7.042 1.00 79.94 223 ARG A CA 1
ATOM 1695 C C . ARG A 1 223 ? 15.426 16.882 -8.182 1.00 79.94 223 ARG A C 1
ATOM 1697 O O . ARG A 1 223 ? 15.428 15.911 -8.929 1.00 79.94 223 ARG A O 1
ATOM 1704 N N . LEU A 1 224 ? 14.661 17.952 -8.413 1.00 80.31 224 LEU A N 1
ATOM 1705 C CA . LEU A 1 224 ? 13.643 18.017 -9.477 1.00 80.31 224 LEU A CA 1
ATOM 1706 C C . LEU A 1 224 ? 14.215 18.167 -10.899 1.00 80.31 224 LEU A C 1
ATOM 1708 O O . LEU A 1 224 ? 13.472 18.049 -11.869 1.00 80.31 224 LEU A O 1
ATOM 1712 N N . ASP A 1 225 ? 15.507 18.475 -11.044 1.00 83.50 225 ASP A N 1
ATOM 1713 C CA . ASP A 1 225 ? 16.170 18.697 -12.337 1.00 83.50 225 ASP A CA 1
ATOM 1714 C C . ASP A 1 225 ? 16.935 17.475 -12.867 1.00 83.50 225 ASP A C 1
ATOM 1716 O O . ASP A 1 225 ? 17.672 17.581 -13.848 1.00 83.50 225 ASP A O 1
ATOM 1720 N N . VAL A 1 226 ? 16.751 16.314 -12.235 1.00 85.31 226 VAL A N 1
ATOM 1721 C CA . VAL A 1 226 ? 17.373 15.048 -12.625 1.00 85.31 226 VAL A CA 1
ATOM 1722 C C . VAL A 1 226 ? 16.288 14.017 -12.889 1.00 85.31 226 VAL A C 1
ATOM 1724 O O . VAL A 1 226 ? 15.488 13.690 -12.013 1.00 85.31 226 VAL A O 1
ATOM 1727 N N . MET A 1 227 ? 16.285 13.473 -14.104 1.00 87.94 227 MET A N 1
ATOM 1728 C CA . MET A 1 227 ? 15.384 12.397 -14.503 1.00 87.94 227 MET A CA 1
ATOM 1729 C C . MET A 1 227 ? 16.107 11.409 -15.409 1.00 87.94 227 MET A C 1
ATOM 1731 O O . MET A 1 227 ? 16.986 11.780 -16.189 1.00 87.94 227 MET A O 1
ATOM 1735 N N . LYS A 1 228 ? 15.701 10.143 -15.345 1.00 87.00 228 LYS A N 1
ATOM 1736 C CA . LYS A 1 228 ? 16.039 9.127 -16.339 1.00 87.00 228 LYS A CA 1
ATOM 1737 C C . LYS A 1 228 ? 14.787 8.661 -17.048 1.00 87.00 228 LYS A C 1
ATOM 1739 O O . LYS A 1 228 ? 13.749 8.471 -16.422 1.00 87.00 228 LYS A O 1
ATOM 1744 N N . VAL A 1 229 ? 14.921 8.448 -18.349 1.00 87.25 229 VAL A N 1
ATOM 1745 C CA . VAL A 1 229 ? 13.837 7.984 -19.207 1.00 87.25 229 VAL A CA 1
ATOM 1746 C C . VAL A 1 229 ? 14.247 6.664 -19.837 1.00 87.25 229 VAL A C 1
ATOM 1748 O O . VAL A 1 229 ? 15.377 6.517 -20.302 1.00 87.25 229 VAL A O 1
ATOM 1751 N N . SER A 1 230 ? 13.330 5.705 -19.845 1.00 83.31 230 SER A N 1
ATOM 1752 C CA . SER A 1 230 ? 13.458 4.449 -20.572 1.00 83.31 230 SER A CA 1
ATOM 1753 C C . SER A 1 230 ? 12.286 4.322 -21.536 1.00 83.31 230 SER A C 1
ATOM 1755 O O . SER A 1 230 ? 11.129 4.464 -21.142 1.00 83.31 230 SER A O 1
ATOM 1757 N N . HIS A 1 231 ? 12.593 4.073 -22.805 1.00 82.00 231 HIS A N 1
ATOM 1758 C CA . HIS A 1 231 ? 11.612 3.710 -23.822 1.00 82.00 231 HIS A CA 1
ATOM 1759 C C . HIS A 1 231 ? 11.696 2.197 -24.020 1.00 82.00 231 HIS A C 1
ATOM 1761 O O . HIS A 1 231 ? 12.786 1.680 -24.279 1.00 82.00 231 HIS A O 1
ATOM 1767 N N . LYS A 1 232 ? 10.582 1.480 -23.838 1.00 71.31 232 LYS A N 1
ATOM 1768 C CA . LYS A 1 232 ? 10.527 0.026 -24.051 1.00 71.31 232 LYS A CA 1
ATOM 1769 C C . LYS A 1 232 ? 9.502 -0.321 -25.132 1.00 71.31 232 LYS A C 1
ATOM 1771 O O . LYS A 1 232 ? 8.394 0.211 -25.167 1.00 71.31 232 LYS A O 1
ATOM 1776 N N . PHE A 1 233 ? 9.885 -1.276 -25.981 1.00 54.38 233 PHE A N 1
ATOM 1777 C CA . PHE A 1 233 ? 8.977 -2.036 -26.840 1.00 54.38 233 PHE A CA 1
ATOM 1778 C C . PHE A 1 233 ? 8.548 -3.321 -26.097 1.00 54.38 233 PHE A C 1
ATOM 1780 O O . PHE A 1 233 ? 9.368 -3.920 -25.393 1.00 54.38 233 PHE A O 1
ATOM 1787 N N . PRO A 1 234 ? 7.285 -3.763 -26.230 1.00 50.00 234 PRO A N 1
ATOM 1788 C CA . PRO A 1 234 ? 6.633 -4.739 -25.343 1.00 50.00 234 PRO A CA 1
ATOM 1789 C C . PRO A 1 234 ? 7.321 -6.105 -25.242 1.00 50.00 234 PRO A C 1
ATOM 1791 O O . PRO A 1 234 ? 7.231 -6.737 -24.194 1.00 50.00 234 PRO A O 1
ATOM 1794 N N . PHE A 1 235 ? 8.060 -6.551 -26.264 1.00 44.56 235 PHE A N 1
ATOM 1795 C CA . PHE A 1 235 ? 8.735 -7.857 -26.230 1.00 44.56 235 PHE A CA 1
ATOM 1796 C C . PHE A 1 235 ? 9.803 -7.985 -25.129 1.00 44.56 235 PHE A C 1
ATOM 1798 O O . PHE A 1 235 ? 10.187 -9.097 -24.793 1.00 44.56 235 PHE A O 1
ATOM 1805 N N . TYR A 1 236 ? 10.242 -6.872 -24.529 1.00 42.66 236 TYR A N 1
ATOM 1806 C CA . TYR A 1 236 ? 11.212 -6.852 -23.426 1.00 42.66 236 TYR A CA 1
ATOM 1807 C C . TYR A 1 236 ? 10.652 -6.271 -22.114 1.00 42.66 236 TYR A C 1
ATOM 1809 O O . TYR A 1 236 ? 11.393 -6.106 -21.143 1.00 42.66 236 TYR A O 1
ATOM 1817 N N . ALA A 1 237 ? 9.360 -5.925 -22.057 1.00 38.03 237 ALA A N 1
ATOM 1818 C CA . ALA A 1 237 ? 8.780 -5.254 -20.891 1.00 38.03 237 ALA A CA 1
ATOM 1819 C C . ALA A 1 237 ? 8.563 -6.195 -19.695 1.00 38.03 237 ALA A C 1
ATOM 1821 O O . ALA A 1 237 ? 8.758 -5.761 -18.564 1.00 38.03 237 ALA A O 1
ATOM 1822 N N . PHE A 1 238 ? 8.262 -7.475 -19.937 1.00 36.25 238 PHE A N 1
ATOM 1823 C CA . PHE A 1 238 ? 8.006 -8.459 -18.876 1.00 36.25 238 PHE A CA 1
ATOM 1824 C C . PHE A 1 238 ? 9.251 -8.902 -18.093 1.00 36.25 238 PHE A C 1
ATOM 1826 O O . PHE A 1 238 ? 9.116 -9.549 -17.067 1.00 36.25 238 PHE A O 1
ATOM 1833 N N . CYS A 1 239 ? 10.460 -8.551 -18.539 1.00 30.28 239 CYS A N 1
ATOM 1834 C CA . CYS A 1 239 ? 11.693 -9.078 -17.950 1.00 30.28 239 CYS A CA 1
ATOM 1835 C C . CYS A 1 239 ? 12.379 -8.125 -16.947 1.00 30.28 239 CYS A C 1
ATOM 1837 O O . CYS A 1 239 ? 13.448 -8.457 -16.445 1.00 30.28 239 CYS A O 1
ATOM 1839 N N . ALA A 1 240 ? 11.854 -6.912 -16.716 1.00 30.23 240 ALA A N 1
ATOM 1840 C CA . ALA A 1 240 ? 12.565 -5.899 -15.920 1.00 30.23 240 ALA A CA 1
ATOM 1841 C C . ALA A 1 240 ? 11.657 -4.812 -15.314 1.00 30.23 240 ALA A C 1
ATOM 1843 O O . ALA A 1 240 ? 11.902 -3.621 -15.553 1.00 30.23 240 ALA A O 1
ATOM 1844 N N . VAL A 1 241 ? 10.610 -5.208 -14.589 1.00 37.41 241 VAL A N 1
ATOM 1845 C CA . VAL A 1 241 ? 9.933 -4.374 -13.579 1.00 37.41 241 VAL A CA 1
ATOM 1846 C C . VAL A 1 241 ? 9.880 -5.174 -12.294 1.00 37.41 241 VAL A C 1
ATOM 1848 O O . VAL A 1 241 ? 9.522 -6.363 -12.409 1.00 37.41 241 VAL A O 1
#